Protein AF-A0A925X895-F1 (afdb_monomer_lite)

Sequence (300 aa):
MKKWIFAWLLASLGPVVFAQDEDLQENEGAAVSATKITFLSNRLKLTPDQAKLFWPVYSGLDAEKKGIIKSLNDLRSKVSTKATDEDFKSALKTLGEIRQKNLDVEKNYLNKFLNVITPRQTLLLYKAENDFSVGLLQQYTEKKEANGNDKIMNAKIAYITKELNLSVEQAKQFWIVYDKVDEERKGFRNNLKLLWEKNTSPAASDEDVKVALKEMLNVKQKQVDFEKKQPERFMKVISARQTVRLQNSEIGFQRELLKELRERARQNQEKRQMQNGQRRENTREQIKEKRQDQRQKGKE

pLDDT: mean 79.23, std 18.3, range [29.17, 96.88]

Structure (mmCIF, N/CA/C/O backbone):
data_AF-A0A925X895-F1
#
_entry.id   AF-A0A925X895-F1
#
loop_
_atom_site.group_PDB
_atom_site.id
_atom_site.type_symbol
_atom_site.label_atom_id
_atom_site.label_alt_id
_atom_site.label_comp_id
_atom_si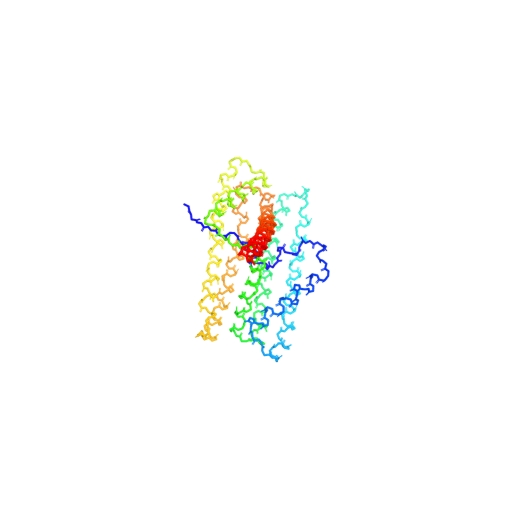te.label_asym_id
_atom_site.label_entity_id
_atom_site.label_seq_id
_atom_site.pdbx_PDB_ins_code
_atom_site.Cartn_x
_atom_site.Cartn_y
_atom_site.Cartn_z
_atom_site.occupancy
_atom_site.B_iso_or_equiv
_atom_site.auth_seq_id
_atom_site.auth_comp_id
_atom_site.auth_asym_id
_atom_site.auth_atom_id
_atom_site.pdbx_PDB_model_num
ATOM 1 N N . MET A 1 1 ? -13.354 -10.530 -22.757 1.00 29.31 1 MET A N 1
ATOM 2 C CA . MET A 1 1 ? -12.312 -10.139 -21.773 1.00 29.31 1 MET A CA 1
ATOM 3 C C . MET A 1 1 ? -12.996 -9.647 -20.496 1.00 29.31 1 MET A C 1
ATOM 5 O O . MET A 1 1 ? -14.081 -9.086 -20.608 1.00 29.31 1 MET A O 1
ATOM 9 N N . LYS A 1 2 ? -12.453 -9.914 -19.296 1.00 29.17 2 LYS A N 1
ATOM 10 C CA . LYS A 1 2 ? -13.103 -9.564 -18.010 1.00 29.17 2 LYS A CA 1
ATOM 11 C C . LYS A 1 2 ? -12.609 -8.207 -17.488 1.00 29.17 2 LYS A C 1
ATOM 13 O O . LYS A 1 2 ? -11.408 -7.971 -17.431 1.00 29.17 2 LYS A O 1
ATOM 18 N N . LYS A 1 3 ? -13.544 -7.332 -17.103 1.00 29.84 3 LYS A N 1
ATOM 19 C CA . LYS A 1 3 ? -13.289 -5.941 -16.688 1.00 29.84 3 LYS A CA 1
ATOM 20 C C . LYS A 1 3 ? -12.787 -5.878 -15.238 1.00 29.84 3 LYS A C 1
ATOM 22 O O . LYS A 1 3 ? -13.452 -6.408 -14.351 1.00 29.84 3 LYS A O 1
ATOM 27 N N . TRP A 1 4 ? -11.662 -5.204 -14.984 1.00 34.78 4 TRP A N 1
ATOM 28 C CA . TRP A 1 4 ? -11.054 -5.104 -13.647 1.00 34.78 4 TRP A CA 1
ATOM 29 C C . TRP A 1 4 ? -10.537 -3.697 -13.314 1.00 34.78 4 TRP A C 1
ATOM 31 O O . TRP A 1 4 ? -10.285 -2.881 -14.192 1.00 34.78 4 TRP A O 1
ATOM 41 N N . ILE A 1 5 ? -10.410 -3.426 -12.012 1.00 35.09 5 ILE A N 1
ATOM 42 C CA . ILE A 1 5 ? -10.109 -2.107 -11.436 1.00 35.09 5 ILE A CA 1
ATOM 43 C C . ILE A 1 5 ? -8.635 -2.042 -11.011 1.00 35.09 5 ILE A C 1
ATOM 45 O O . ILE A 1 5 ? -8.225 -2.796 -10.123 1.00 35.09 5 ILE A O 1
ATOM 49 N N . PHE A 1 6 ? -7.877 -1.098 -11.577 1.00 34.53 6 PHE A N 1
ATOM 50 C CA . PHE A 1 6 ? -6.558 -0.693 -11.080 1.00 34.53 6 PHE A CA 1
ATOM 51 C C . PHE A 1 6 ? -6.709 0.388 -10.003 1.00 34.53 6 PHE A C 1
ATOM 53 O O . PHE A 1 6 ? -7.213 1.470 -10.286 1.00 34.53 6 PHE A O 1
ATOM 60 N N . ALA A 1 7 ? -6.298 0.086 -8.769 1.00 34.28 7 ALA A N 1
ATOM 61 C CA . ALA A 1 7 ? -6.313 1.039 -7.646 1.00 34.28 7 ALA A CA 1
ATOM 62 C C . ALA A 1 7 ? -5.298 0.706 -6.530 1.00 34.28 7 ALA A C 1
ATOM 64 O O . ALA A 1 7 ? -5.361 1.279 -5.449 1.00 34.28 7 ALA A O 1
ATOM 65 N N . TRP A 1 8 ? -4.404 -0.263 -6.751 1.00 39.06 8 TRP A N 1
ATOM 66 C CA . TRP A 1 8 ? -3.416 -0.707 -5.766 1.00 39.06 8 TRP A CA 1
ATOM 67 C C . TRP A 1 8 ? -2.231 -1.339 -6.505 1.00 39.06 8 TRP A C 1
ATOM 69 O O . TRP A 1 8 ? -2.361 -2.416 -7.082 1.00 39.06 8 TRP A O 1
ATOM 79 N N . LEU A 1 9 ? -1.062 -0.712 -6.416 1.00 32.88 9 LEU A N 1
ATOM 80 C CA . LEU A 1 9 ? 0.184 -1.432 -6.113 1.00 32.88 9 LEU A CA 1
ATOM 81 C C . LEU A 1 9 ? 0.679 -1.126 -4.686 1.00 32.88 9 LEU A C 1
ATOM 83 O O . LEU A 1 9 ? 1.832 -1.359 -4.349 1.00 32.88 9 LEU A O 1
ATOM 87 N N . LEU A 1 10 ? -0.203 -0.560 -3.858 1.00 36.09 10 LEU A N 1
ATOM 88 C CA . LEU A 1 10 ? 0.144 0.131 -2.614 1.00 36.09 10 LEU A CA 1
ATOM 89 C C . LEU A 1 10 ? -0.434 -0.547 -1.361 1.00 36.09 10 LEU A C 1
ATOM 91 O O . LEU A 1 10 ? -0.186 -0.090 -0.250 1.00 36.09 10 LEU A O 1
ATOM 95 N N . ALA A 1 11 ? -1.176 -1.651 -1.532 1.00 37.34 11 ALA A N 1
ATOM 96 C CA . ALA A 1 11 ? -1.998 -2.373 -0.462 1.00 37.34 11 ALA A CA 1
ATOM 97 C C . ALA A 1 11 ? -0.780 -2.841 0.483 1.00 37.34 11 ALA A C 1
ATOM 99 O O . ALA A 1 11 ? -0.815 -2.656 1.702 1.00 37.34 11 ALA A O 1
ATOM 100 N N . SER A 1 12 ? 0.327 -3.357 -0.072 1.00 38.97 12 SER A N 1
ATOM 101 C CA . SER A 1 12 ? 1.458 -3.914 0.684 1.00 38.97 12 SER A CA 1
ATOM 102 C C . SER A 1 12 ? 2.387 -2.902 1.373 1.00 38.97 12 SER A C 1
ATOM 104 O O . SER A 1 12 ? 3.295 -3.347 2.073 1.00 38.97 12 SER A O 1
ATOM 106 N N . LEU A 1 13 ? 2.195 -1.581 1.224 1.00 37.44 13 LEU A N 1
ATOM 107 C CA . LEU A 1 13 ? 3.089 -0.549 1.796 1.00 37.44 13 LEU A CA 1
ATOM 108 C C . LEU A 1 13 ? 2.384 0.699 2.374 1.00 37.44 13 LEU A C 1
ATOM 110 O O . LEU A 1 13 ? 3.051 1.549 2.960 1.00 37.44 13 LEU A O 1
ATOM 114 N N . GLY A 1 14 ? 1.060 0.827 2.249 1.00 37.16 14 GLY A N 1
ATOM 115 C CA . GLY A 1 14 ? 0.326 2.013 2.707 1.00 37.16 14 GLY A CA 1
ATOM 116 C C . GLY A 1 14 ? 0.425 3.206 1.734 1.00 37.16 14 GLY A C 1
ATOM 117 O O . GLY A 1 14 ? 0.687 3.012 0.543 1.00 37.16 14 GLY A O 1
ATOM 118 N N . PRO A 1 15 ? 0.182 4.452 2.189 1.00 37.84 15 PRO A N 1
ATOM 119 C CA . PRO A 1 15 ? -0.057 5.614 1.319 1.00 37.84 15 PRO A CA 1
ATOM 120 C C . PRO A 1 15 ? 1.202 6.229 0.655 1.00 37.84 15 PRO A C 1
ATOM 122 O O . PRO A 1 15 ? 1.399 7.443 0.658 1.00 37.84 15 PRO A O 1
ATOM 125 N N . VAL A 1 16 ? 2.021 5.420 -0.029 1.00 38.41 16 VAL A N 1
ATOM 126 C CA . VAL A 1 16 ? 3.209 5.874 -0.799 1.00 38.41 16 VAL A CA 1
ATOM 127 C C . VAL A 1 16 ? 2.836 6.684 -2.067 1.00 38.41 16 VAL A C 1
ATOM 129 O O . VAL A 1 16 ? 3.699 7.232 -2.754 1.00 38.41 16 VAL A O 1
ATOM 132 N N . VAL A 1 17 ? 1.540 6.823 -2.387 1.00 39.59 17 VAL A N 1
ATOM 133 C CA . VAL A 1 17 ? 1.066 7.713 -3.469 1.00 39.59 17 VAL A CA 1
ATOM 134 C C . VAL A 1 17 ? 1.454 9.163 -3.194 1.00 39.59 17 VAL A C 1
ATOM 136 O O . VAL A 1 17 ? 1.928 9.824 -4.114 1.00 39.59 17 VAL A O 1
ATOM 139 N N . PHE A 1 18 ? 1.277 9.615 -1.949 1.00 36.56 18 PHE A N 1
ATOM 140 C CA . PHE A 1 18 ? 1.377 11.021 -1.545 1.00 36.56 18 PHE A CA 1
ATOM 141 C C . PHE A 1 18 ? 2.717 11.380 -0.882 1.00 36.56 18 PHE A C 1
ATOM 143 O O . PHE A 1 18 ? 3.064 12.547 -0.818 1.00 36.56 18 PHE A O 1
ATOM 150 N N . ALA A 1 19 ? 3.513 10.404 -0.435 1.00 42.88 19 ALA A N 1
ATOM 151 C CA . ALA A 1 19 ? 4.786 10.645 0.262 1.00 42.88 19 ALA A CA 1
ATOM 152 C C . ALA A 1 19 ? 5.970 11.038 -0.662 1.00 42.88 19 ALA A C 1
ATOM 154 O O . ALA A 1 19 ? 7.117 10.697 -0.370 1.00 42.88 19 ALA A O 1
ATOM 155 N N . GLN A 1 20 ? 5.685 11.668 -1.808 1.00 33.69 20 GLN A N 1
ATOM 156 C CA . GLN A 1 20 ? 6.662 12.190 -2.773 1.00 33.69 20 GLN A CA 1
ATOM 157 C C . GLN A 1 20 ? 6.051 13.330 -3.614 1.00 33.69 20 GLN A C 1
ATOM 159 O O . GLN A 1 20 ? 5.911 13.196 -4.829 1.00 33.69 20 GLN A O 1
ATOM 164 N N . ASP A 1 21 ? 5.695 14.425 -2.956 1.00 31.48 21 ASP A N 1
ATOM 165 C CA . ASP A 1 21 ? 6.279 15.717 -3.319 1.00 31.48 21 ASP A CA 1
ATOM 166 C C . ASP A 1 21 ? 6.955 16.236 -2.040 1.00 31.48 21 ASP A C 1
ATOM 168 O O . ASP A 1 21 ? 6.423 16.047 -0.943 1.00 31.48 21 ASP A O 1
ATOM 172 N N . GLU A 1 22 ? 8.162 16.790 -2.157 1.00 33.25 22 GLU A N 1
ATOM 173 C CA . GLU A 1 22 ? 8.942 17.286 -1.005 1.00 33.25 22 GLU A CA 1
ATOM 174 C C . GLU A 1 22 ? 8.381 18.633 -0.493 1.00 33.25 22 GLU A C 1
ATOM 176 O O . GLU A 1 22 ? 8.592 19.003 0.658 1.00 33.25 22 GLU A O 1
ATOM 181 N N . ASP A 1 23 ? 7.556 19.281 -1.326 1.00 31.14 23 ASP A N 1
ATOM 182 C CA . ASP A 1 23 ? 6.867 20.556 -1.099 1.00 31.14 23 ASP A CA 1
ATOM 183 C C . ASP A 1 23 ? 5.411 20.419 -0.593 1.00 31.14 23 ASP A C 1
ATOM 185 O O . ASP A 1 23 ? 4.684 21.416 -0.544 1.00 31.14 23 ASP A O 1
ATOM 189 N N . LEU A 1 24 ? 4.945 19.217 -0.207 1.00 34.56 24 LEU A N 1
ATOM 190 C CA . LEU A 1 24 ? 3.666 19.088 0.515 1.00 34.56 24 LEU A CA 1
ATOM 191 C C . LEU A 1 24 ? 3.816 19.737 1.893 1.00 34.56 24 LEU A C 1
ATOM 193 O O . LEU A 1 24 ? 4.350 19.133 2.825 1.00 34.56 24 LEU A O 1
ATOM 197 N N . GLN A 1 25 ? 3.369 20.990 1.985 1.00 37.22 25 GLN A N 1
ATOM 198 C CA . GLN A 1 25 ? 3.630 21.883 3.109 1.00 37.22 25 GLN A CA 1
ATOM 199 C C . GLN A 1 25 ? 3.293 21.234 4.457 1.00 37.22 25 GLN A C 1
ATOM 201 O O . GLN A 1 25 ? 2.333 20.473 4.584 1.00 37.22 25 GLN A O 1
ATOM 206 N N . GLU A 1 26 ? 4.031 21.620 5.500 1.00 36.72 26 GLU A N 1
ATOM 207 C CA . GLU A 1 26 ? 3.839 21.171 6.889 1.00 36.72 26 GLU A CA 1
ATOM 208 C C . GLU A 1 26 ? 2.361 21.229 7.338 1.00 36.72 26 GLU A C 1
ATOM 210 O O . GLU A 1 26 ? 1.857 20.330 8.015 1.00 36.72 26 GLU A O 1
ATOM 215 N N . ASN A 1 27 ? 1.638 22.238 6.844 1.00 35.16 27 ASN A N 1
ATOM 216 C CA . ASN A 1 27 ? 0.209 22.462 7.047 1.00 35.16 27 ASN A CA 1
ATOM 217 C C . ASN A 1 27 ? -0.689 21.377 6.400 1.00 35.16 27 ASN A C 1
ATOM 219 O O . ASN A 1 27 ? -1.650 20.917 7.017 1.00 35.16 27 ASN A O 1
ATOM 223 N N . GLU A 1 28 ? -0.364 20.894 5.194 1.00 39.50 28 GLU A N 1
ATOM 224 C CA . GLU A 1 28 ? -1.079 19.778 4.553 1.00 39.50 28 GLU A CA 1
ATOM 225 C C . GLU A 1 28 ? -0.779 18.443 5.248 1.00 39.50 28 GLU A C 1
ATOM 227 O O . GLU A 1 28 ? -1.690 17.641 5.475 1.00 39.50 28 GLU A O 1
ATOM 232 N N . GLY A 1 29 ? 0.472 18.223 5.669 1.00 50.34 29 GLY A N 1
ATOM 233 C CA . GLY A 1 29 ? 0.849 17.064 6.485 1.00 50.34 29 GLY A CA 1
ATOM 234 C C . GLY A 1 29 ? 0.080 17.008 7.812 1.00 50.34 29 GLY A C 1
ATOM 235 O O . GLY A 1 29 ? -0.417 15.944 8.207 1.00 50.34 29 GLY A O 1
ATOM 236 N N . ALA A 1 30 ? -0.091 18.158 8.470 1.00 53.22 30 ALA A N 1
ATOM 237 C CA . ALA A 1 30 ? -0.919 18.300 9.665 1.00 53.22 30 ALA A CA 1
ATOM 238 C C . ALA A 1 30 ? -2.413 18.058 9.369 1.00 53.22 30 ALA A C 1
ATOM 240 O O . ALA A 1 30 ? -3.056 17.275 10.073 1.00 53.22 30 ALA A O 1
ATOM 241 N N . ALA A 1 31 ? -2.959 18.645 8.298 1.00 55.59 31 ALA A N 1
ATOM 242 C CA . ALA A 1 31 ? -4.361 18.485 7.907 1.00 55.59 31 ALA A CA 1
ATOM 243 C C . ALA A 1 31 ? -4.722 17.029 7.552 1.00 55.59 31 ALA A C 1
ATOM 245 O O . ALA A 1 31 ? -5.759 16.519 7.991 1.00 55.59 31 ALA A O 1
ATOM 246 N N . VAL A 1 32 ? -3.854 16.319 6.821 1.00 58.84 32 VAL A N 1
ATOM 247 C CA . VAL A 1 32 ? -4.011 14.882 6.533 1.00 58.84 32 VAL A CA 1
ATOM 248 C C . VAL A 1 32 ? -3.964 14.063 7.824 1.00 58.84 32 VAL A C 1
ATOM 250 O O . VAL A 1 32 ? -4.790 13.167 8.004 1.00 58.84 32 VAL A O 1
ATOM 253 N N . SER A 1 33 ? -3.063 14.397 8.753 1.00 67.12 33 SER A N 1
ATOM 254 C CA . SER A 1 33 ? -2.947 13.712 10.048 1.00 67.12 33 SER A CA 1
ATOM 255 C C . SER A 1 33 ? -4.200 13.901 10.914 1.00 67.12 33 SER A C 1
ATOM 257 O O . SER A 1 33 ? -4.767 12.919 11.393 1.00 67.12 33 SER A O 1
ATOM 259 N N . ALA A 1 34 ? -4.705 15.132 11.048 1.00 72.50 34 ALA A N 1
ATOM 260 C CA . ALA A 1 34 ? -5.941 15.432 11.777 1.00 72.50 34 ALA A CA 1
ATOM 261 C C . ALA A 1 34 ? -7.176 14.758 11.143 1.00 72.50 34 ALA A C 1
ATOM 263 O O . ALA A 1 34 ? -8.020 14.187 11.844 1.00 72.50 34 ALA A O 1
ATOM 264 N N . THR A 1 35 ? -7.249 14.749 9.807 1.00 76.69 35 THR A N 1
ATOM 265 C CA . THR A 1 35 ? -8.302 14.048 9.055 1.00 76.69 35 THR A CA 1
ATOM 266 C C . THR A 1 35 ? -8.245 12.541 9.307 1.00 76.69 35 THR A C 1
ATOM 268 O O . THR A 1 35 ? -9.283 11.923 9.553 1.00 76.69 35 THR A O 1
ATOM 271 N N . LYS A 1 36 ? -7.045 11.943 9.319 1.00 79.19 36 LYS A N 1
ATOM 272 C CA . LYS A 1 36 ? -6.845 10.516 9.613 1.00 79.19 36 LYS A CA 1
ATOM 273 C C . LYS A 1 36 ? -7.244 10.173 11.051 1.00 79.19 36 LYS A C 1
ATOM 275 O O . LYS A 1 36 ? -7.995 9.222 11.251 1.00 79.19 36 LYS A O 1
ATOM 280 N N . ILE A 1 37 ? -6.831 10.978 12.034 1.00 81.81 37 ILE A N 1
ATOM 281 C CA . ILE A 1 37 ? -7.211 10.821 13.449 1.00 81.81 37 ILE A CA 1
ATOM 282 C C . ILE A 1 37 ? -8.738 10.838 13.607 1.00 81.81 37 ILE A C 1
ATOM 284 O O . ILE A 1 37 ? -9.309 9.935 14.222 1.00 81.81 37 ILE A O 1
ATOM 288 N N . THR A 1 38 ? -9.416 11.811 12.992 1.00 81.56 38 THR A N 1
ATOM 289 C CA . THR A 1 38 ? -10.885 11.931 13.028 1.00 81.56 38 THR A CA 1
ATOM 290 C C . THR A 1 38 ? -11.569 10.738 12.350 1.00 81.56 38 THR A C 1
ATOM 292 O O . THR A 1 38 ? -12.491 10.141 12.908 1.00 81.56 38 THR A O 1
ATOM 295 N N . PHE A 1 39 ? -11.091 10.342 11.166 1.00 86.12 39 PHE A N 1
ATOM 296 C CA . PHE A 1 39 ? -11.617 9.207 10.405 1.00 86.12 39 PHE A CA 1
ATOM 297 C C . PHE A 1 39 ? -11.503 7.889 11.183 1.00 86.12 39 PHE A C 1
ATOM 299 O O . PHE A 1 39 ? -12.489 7.159 11.306 1.00 86.12 39 PHE A O 1
ATOM 306 N N . LEU A 1 40 ? -10.328 7.603 11.753 1.00 87.44 40 LEU A N 1
ATOM 307 C CA . LEU A 1 40 ? -10.093 6.412 12.566 1.00 87.44 40 LEU A CA 1
ATOM 308 C C . LEU A 1 40 ? -10.933 6.433 13.850 1.00 87.44 40 LEU A C 1
ATOM 310 O O . LEU A 1 40 ? -11.597 5.440 14.141 1.00 87.44 40 LEU A O 1
ATOM 314 N N . SER A 1 41 ? -10.994 7.561 14.568 1.00 85.94 41 SER A N 1
ATOM 315 C CA . SER A 1 41 ? -11.817 7.711 15.784 1.00 85.94 41 SER A CA 1
ATOM 316 C C . SER A 1 41 ? -13.277 7.329 15.528 1.00 85.94 41 SER A C 1
ATOM 318 O O . SER A 1 41 ? -13.836 6.467 16.211 1.00 85.94 41 SER A O 1
ATOM 320 N N . ASN A 1 42 ? -13.866 7.898 14.471 1.00 86.25 42 ASN A N 1
ATOM 321 C CA . ASN A 1 42 ? -15.248 7.637 14.067 1.00 86.25 42 ASN A CA 1
ATOM 322 C C . ASN A 1 42 ? -15.472 6.185 13.606 1.00 86.25 42 ASN A C 1
ATOM 324 O O . ASN A 1 42 ? -16.565 5.639 13.770 1.00 86.25 42 ASN A O 1
ATOM 328 N N . ARG A 1 43 ? -14.448 5.545 13.024 1.00 89.00 43 ARG A N 1
ATOM 329 C CA . ARG A 1 43 ? -14.531 4.188 12.466 1.00 89.00 43 ARG A CA 1
ATOM 330 C C . ARG A 1 43 ? -14.322 3.084 13.505 1.00 89.00 43 ARG A C 1
ATOM 332 O O . ARG A 1 43 ? -14.961 2.040 13.388 1.00 89.00 43 ARG A O 1
ATOM 339 N N . LEU A 1 44 ? -13.466 3.314 14.501 1.00 91.44 44 LEU A N 1
ATOM 340 C CA . LEU A 1 44 ? -13.174 2.383 15.601 1.00 91.44 44 LEU A CA 1
ATOM 341 C C . LEU A 1 44 ? -14.107 2.574 16.810 1.00 91.44 44 LEU A C 1
ATOM 343 O O . LEU A 1 44 ? -14.208 1.662 17.630 1.00 91.44 44 LEU A O 1
ATOM 347 N N . LYS A 1 45 ? -14.774 3.734 16.931 1.00 91.38 45 LYS A N 1
ATOM 348 C CA . LYS A 1 45 ? -15.620 4.107 18.082 1.00 91.38 45 LYS A CA 1
ATOM 349 C C . LYS A 1 45 ? -14.896 3.915 19.424 1.00 91.38 45 LYS A C 1
ATOM 351 O O . LYS A 1 45 ? -15.401 3.246 20.322 1.00 91.38 45 LYS A O 1
ATOM 356 N N . LEU A 1 46 ? -13.680 4.452 19.523 1.00 88.75 46 LEU A N 1
ATOM 357 C CA . LEU A 1 46 ? -12.858 4.360 20.732 1.00 88.75 46 LEU A CA 1
ATOM 358 C C . LEU A 1 46 ? -13.541 5.071 21.909 1.00 88.75 46 LEU A C 1
ATOM 360 O O . LEU A 1 46 ? -14.032 6.190 21.754 1.00 88.75 46 LEU A O 1
ATOM 364 N N . THR A 1 47 ? -13.525 4.457 23.093 1.00 91.31 47 THR A N 1
ATOM 365 C CA . THR A 1 47 ? -13.845 5.177 24.338 1.00 91.31 47 THR A CA 1
ATOM 366 C C . THR A 1 47 ? -12.718 6.164 24.685 1.00 91.31 47 THR A C 1
ATOM 368 O O . THR A 1 47 ? -11.598 6.000 24.189 1.00 91.31 47 THR A O 1
ATOM 371 N N . PRO A 1 48 ? -12.946 7.170 25.554 1.00 91.44 48 PRO A N 1
ATOM 372 C CA . PRO A 1 48 ? -11.888 8.091 25.977 1.00 91.44 48 PRO A CA 1
ATOM 373 C C . PRO A 1 48 ? -10.656 7.381 26.556 1.00 91.44 48 PRO A C 1
ATOM 375 O O . PRO A 1 48 ? -9.530 7.789 26.283 1.00 91.44 48 PRO A O 1
ATOM 378 N N . ASP A 1 49 ? -10.847 6.293 27.305 1.00 92.50 49 ASP A N 1
ATOM 379 C CA . ASP A 1 49 ? -9.746 5.543 27.919 1.00 92.50 49 ASP A CA 1
ATOM 380 C C . ASP A 1 49 ? -9.045 4.602 26.935 1.00 92.50 49 ASP A C 1
ATOM 382 O O . ASP A 1 49 ? -7.816 4.526 26.936 1.00 92.50 49 ASP A O 1
ATOM 386 N N . GLN A 1 50 ? -9.787 3.986 26.004 1.00 91.94 50 GLN A N 1
ATOM 387 C CA . GLN A 1 50 ? -9.173 3.301 24.863 1.00 91.94 50 GLN A CA 1
ATOM 388 C C . GLN A 1 50 ? -8.333 4.271 24.027 1.00 91.94 50 GLN A C 1
ATOM 390 O O . GLN A 1 50 ? -7.219 3.932 23.646 1.00 91.94 50 GLN A O 1
ATOM 395 N N . ALA A 1 51 ? -8.820 5.488 23.765 1.00 90.81 51 ALA A N 1
ATOM 396 C CA . ALA A 1 51 ? -8.103 6.486 22.975 1.00 90.81 51 ALA A CA 1
ATOM 397 C C . ALA A 1 51 ? -6.765 6.897 23.620 1.00 90.81 51 ALA A C 1
ATOM 399 O O . ALA A 1 51 ? -5.754 6.958 22.918 1.00 90.81 51 ALA A O 1
ATOM 400 N N . LYS A 1 52 ? -6.730 7.107 24.948 1.00 92.00 52 LYS A N 1
ATOM 401 C CA . LYS A 1 52 ? -5.494 7.409 25.705 1.00 92.00 52 LYS A CA 1
ATOM 402 C C . LYS A 1 52 ? -4.409 6.342 25.507 1.00 92.00 52 LYS A C 1
ATOM 404 O O . LYS A 1 52 ? -3.240 6.688 25.373 1.00 92.00 52 LYS A O 1
ATOM 409 N N . LEU A 1 53 ? -4.793 5.063 25.472 1.00 93.75 53 LEU A N 1
ATOM 410 C CA . LEU A 1 53 ? -3.873 3.931 25.295 1.00 93.75 53 LEU A CA 1
ATOM 411 C C . LEU A 1 53 ? -3.561 3.637 23.816 1.00 93.75 53 LEU A C 1
ATOM 413 O O . LEU A 1 53 ? -2.456 3.216 23.476 1.00 93.75 53 LEU A O 1
ATOM 417 N N . PHE A 1 54 ? -4.522 3.882 22.926 1.00 94.69 54 PHE A N 1
ATOM 418 C CA . PHE A 1 54 ? -4.430 3.607 21.496 1.00 94.69 54 PHE A CA 1
ATOM 419 C C . PHE A 1 54 ? -3.477 4.554 20.763 1.00 94.69 54 PHE A C 1
ATOM 421 O O . PHE A 1 54 ? -2.629 4.092 19.998 1.00 94.69 54 PHE A O 1
ATOM 428 N N . TRP A 1 55 ? -3.590 5.870 20.978 1.00 91.88 55 TRP A N 1
ATOM 429 C CA . TRP A 1 55 ? -2.833 6.849 20.189 1.00 91.88 55 TRP A CA 1
ATOM 430 C C . TRP A 1 55 ? -1.305 6.749 20.337 1.00 91.88 55 TRP A C 1
ATOM 432 O O . TRP A 1 55 ? -0.632 6.849 19.307 1.00 91.88 55 TRP A O 1
ATOM 442 N N . PRO A 1 56 ? -0.722 6.474 21.523 1.00 93.31 56 PRO A N 1
ATOM 443 C CA . PRO A 1 56 ? 0.711 6.198 21.656 1.00 93.31 56 PRO A CA 1
ATOM 444 C C . PRO A 1 56 ? 1.169 4.977 20.842 1.00 93.31 56 PRO A C 1
ATOM 446 O O . PRO A 1 56 ? 2.175 5.046 20.135 1.00 93.31 56 PRO A O 1
ATOM 449 N N . VAL A 1 57 ? 0.401 3.878 20.869 1.00 94.12 57 VAL A N 1
ATOM 450 C CA . VAL A 1 57 ? 0.690 2.674 20.069 1.00 94.12 57 VAL A CA 1
ATOM 451 C C . VAL A 1 57 ? 0.598 2.993 18.576 1.00 94.12 57 VAL A C 1
ATOM 453 O O . VAL A 1 57 ? 1.517 2.694 17.815 1.00 94.12 57 VAL A O 1
ATOM 456 N N . TYR A 1 58 ? -0.481 3.648 18.156 1.00 91.19 58 TYR A N 1
ATOM 457 C CA . TYR A 1 58 ? -0.710 4.017 16.764 1.00 91.19 58 TYR A CA 1
ATOM 458 C C . TYR A 1 58 ? 0.376 4.976 16.223 1.00 91.19 58 TYR A C 1
ATOM 460 O O . TYR A 1 58 ? 0.888 4.779 15.123 1.00 91.19 58 TYR A O 1
ATOM 468 N N . SER A 1 59 ? 0.812 5.957 17.019 1.00 89.00 59 SER A N 1
ATOM 469 C CA . SER A 1 59 ? 1.880 6.899 16.638 1.00 89.00 59 SER A CA 1
ATOM 470 C C . SER A 1 59 ? 3.229 6.198 16.444 1.00 89.00 59 SER A C 1
ATOM 472 O O . SER A 1 59 ? 3.986 6.548 15.539 1.00 89.00 59 SER A O 1
ATOM 474 N N . GLY A 1 60 ? 3.511 5.163 17.245 1.00 90.00 60 GLY A N 1
ATOM 475 C CA . GLY A 1 60 ? 4.680 4.303 17.051 1.00 90.00 60 GLY A CA 1
ATOM 476 C C . GLY A 1 60 ? 4.637 3.527 15.729 1.00 90.00 60 GLY A C 1
ATOM 477 O O . GLY A 1 60 ? 5.651 3.447 15.038 1.00 90.00 60 GLY A O 1
ATOM 478 N N . LEU A 1 61 ? 3.462 3.017 15.332 1.00 89.12 61 LEU A N 1
ATOM 479 C CA . LEU A 1 61 ? 3.286 2.371 14.027 1.00 89.12 61 LEU A CA 1
ATOM 480 C C . LEU A 1 61 ? 3.582 3.349 12.884 1.00 89.12 61 LEU A C 1
ATOM 482 O O . LEU A 1 61 ? 4.372 3.021 12.001 1.00 89.12 61 LEU A O 1
ATOM 486 N N . ASP A 1 62 ? 2.994 4.549 12.906 1.00 85.19 62 ASP A N 1
ATOM 487 C CA . ASP A 1 62 ? 3.222 5.554 11.858 1.00 85.19 62 ASP A CA 1
ATOM 488 C C . ASP A 1 62 ? 4.698 6.007 11.802 1.00 85.19 62 ASP A C 1
ATOM 490 O O . ASP A 1 62 ? 5.216 6.265 10.714 1.00 85.19 62 ASP A O 1
ATOM 494 N N . ALA A 1 63 ? 5.421 6.030 12.929 1.00 87.81 63 ALA A N 1
ATOM 495 C CA . ALA A 1 63 ? 6.865 6.279 12.952 1.00 87.81 63 ALA A CA 1
ATOM 496 C C . ALA A 1 63 ? 7.676 5.150 12.278 1.00 87.81 63 ALA A C 1
ATOM 498 O O . ALA A 1 63 ? 8.517 5.422 11.415 1.00 87.81 63 ALA A O 1
ATOM 499 N N . GLU A 1 64 ? 7.398 3.879 12.594 1.00 89.94 64 GLU A N 1
ATOM 500 C CA . GLU A 1 64 ? 8.061 2.739 11.940 1.00 89.94 64 GLU A CA 1
ATOM 501 C C . GLU A 1 64 ? 7.713 2.660 10.436 1.00 89.94 64 GLU A C 1
ATOM 503 O O . GLU A 1 64 ? 8.597 2.423 9.604 1.00 89.94 64 GLU A O 1
ATOM 508 N N . LYS A 1 65 ? 6.462 2.966 10.052 1.00 85.94 65 LYS A N 1
ATOM 509 C CA . LYS A 1 65 ? 6.036 3.094 8.644 1.00 85.94 65 LYS A CA 1
ATOM 510 C C . LYS A 1 65 ? 6.753 4.239 7.917 1.00 85.94 65 LYS A C 1
ATOM 512 O O . LYS A 1 65 ? 7.193 4.035 6.786 1.00 85.94 65 LYS A O 1
ATOM 517 N N . LYS A 1 66 ? 6.962 5.405 8.544 1.00 85.00 66 LYS A N 1
ATOM 518 C CA . LYS A 1 66 ? 7.786 6.495 7.974 1.00 85.00 66 LYS A CA 1
ATOM 519 C C . LYS A 1 66 ? 9.229 6.040 7.711 1.00 85.00 66 LYS A C 1
ATOM 521 O O . LYS A 1 66 ? 9.770 6.330 6.645 1.00 85.00 66 LYS A O 1
ATOM 526 N N . GLY A 1 67 ? 9.826 5.255 8.612 1.00 86.94 67 GLY A N 1
ATOM 527 C CA . GLY A 1 67 ? 11.151 4.651 8.403 1.00 86.94 67 GLY A CA 1
ATOM 528 C C . GLY A 1 67 ? 11.213 3.677 7.214 1.00 86.94 67 GLY A C 1
ATOM 529 O O . GLY A 1 67 ? 12.204 3.640 6.480 1.00 86.94 67 GLY A O 1
ATOM 530 N N . ILE A 1 68 ? 10.137 2.922 6.975 1.00 87.12 68 ILE A N 1
ATOM 531 C CA . ILE A 1 68 ? 9.979 2.057 5.793 1.00 87.12 68 ILE A CA 1
ATOM 532 C C . ILE A 1 68 ? 9.846 2.890 4.509 1.00 87.12 68 ILE A C 1
ATOM 534 O O . ILE A 1 68 ? 10.534 2.600 3.532 1.00 87.12 68 ILE A O 1
ATOM 538 N N . ILE A 1 69 ? 9.038 3.956 4.516 1.00 83.44 69 ILE A N 1
ATOM 539 C CA . ILE A 1 69 ? 8.895 4.878 3.374 1.00 83.44 69 ILE A CA 1
ATOM 540 C C . ILE A 1 69 ? 10.240 5.530 3.030 1.00 83.44 69 ILE A C 1
ATOM 542 O O . ILE A 1 69 ? 10.631 5.532 1.862 1.00 83.44 69 ILE A O 1
ATOM 546 N N . LYS A 1 70 ? 11.003 5.990 4.033 1.00 86.94 70 LYS A N 1
ATOM 547 C CA . LYS A 1 70 ? 12.369 6.484 3.814 1.00 86.94 70 LYS A CA 1
ATOM 548 C C . LYS A 1 70 ? 13.261 5.416 3.173 1.00 86.94 70 LYS A C 1
ATOM 550 O O . LYS A 1 70 ? 13.906 5.700 2.174 1.00 86.94 70 LYS A O 1
ATOM 555 N N . SER A 1 71 ? 13.223 4.175 3.666 1.00 86.75 71 SER A N 1
ATOM 556 C CA . SER A 1 71 ? 14.011 3.067 3.096 1.00 86.75 71 SER A CA 1
ATOM 557 C C . SER A 1 71 ? 13.685 2.795 1.615 1.00 86.75 71 SER A C 1
ATOM 559 O O . SER A 1 71 ? 14.573 2.425 0.851 1.00 86.75 71 SER A O 1
ATOM 561 N N . LEU A 1 72 ? 12.432 3.002 1.186 1.00 84.50 72 LEU A N 1
ATOM 562 C CA . LEU A 1 72 ? 12.019 2.895 -0.222 1.00 84.50 72 LEU A CA 1
ATOM 563 C C . LEU A 1 72 ? 12.516 4.075 -1.071 1.00 84.50 72 LEU A C 1
ATOM 565 O O . LEU A 1 72 ? 12.946 3.869 -2.207 1.00 84.50 72 LEU A O 1
ATOM 569 N N . ASN A 1 73 ? 12.479 5.295 -0.529 1.00 80.94 73 ASN A N 1
ATOM 570 C CA . ASN A 1 73 ? 13.018 6.486 -1.189 1.00 80.94 73 ASN A CA 1
ATOM 571 C C . ASN A 1 73 ? 14.546 6.382 -1.350 1.00 80.94 73 ASN A C 1
ATOM 573 O O . ASN A 1 73 ? 15.050 6.564 -2.457 1.00 80.94 73 ASN A O 1
ATOM 577 N N . ASP A 1 74 ? 15.257 5.985 -0.290 1.00 85.75 74 ASP A N 1
ATOM 578 C CA . ASP A 1 74 ? 16.706 5.742 -0.280 1.00 85.75 74 ASP A CA 1
ATOM 579 C C . ASP A 1 74 ? 17.110 4.616 -1.249 1.00 85.75 74 ASP A C 1
ATOM 581 O O . ASP A 1 74 ? 18.179 4.665 -1.856 1.00 85.75 74 ASP A O 1
ATOM 585 N N . LEU A 1 75 ? 16.272 3.586 -1.410 1.00 84.75 75 LEU A N 1
ATOM 586 C CA . LEU A 1 75 ? 16.483 2.535 -2.407 1.00 84.75 75 LEU A CA 1
ATOM 587 C C . LEU A 1 75 ? 16.296 3.075 -3.833 1.00 84.75 75 LEU A C 1
ATOM 589 O O . LEU A 1 75 ? 17.101 2.783 -4.714 1.00 84.75 75 LEU A O 1
ATOM 593 N N . ARG A 1 76 ? 15.255 3.883 -4.066 1.00 79.25 76 ARG A N 1
ATOM 594 C CA . ARG A 1 76 ? 14.948 4.446 -5.388 1.00 79.25 76 ARG A CA 1
ATOM 595 C C . ARG A 1 76 ? 15.978 5.483 -5.848 1.00 79.25 76 ARG A C 1
ATOM 597 O O . ARG A 1 76 ? 16.257 5.527 -7.042 1.00 79.25 76 ARG A O 1
ATOM 604 N N . SER A 1 77 ? 16.553 6.277 -4.944 1.00 78.69 77 SER A N 1
ATOM 605 C CA . SER A 1 77 ? 17.592 7.266 -5.279 1.00 78.69 77 SER A CA 1
ATOM 606 C C . SER A 1 77 ? 18.952 6.630 -5.594 1.00 78.69 77 SER A C 1
ATOM 608 O O . SER A 1 77 ? 19.679 7.134 -6.449 1.00 78.69 77 SER A O 1
ATOM 610 N N . LYS A 1 78 ? 19.281 5.487 -4.975 1.00 73.62 78 LYS A N 1
ATOM 611 C CA . LYS A 1 78 ? 20.527 4.737 -5.237 1.00 73.62 78 LYS A CA 1
ATOM 612 C C . LYS A 1 78 ? 20.583 4.084 -6.621 1.00 73.62 78 LYS A C 1
ATOM 614 O O . LYS A 1 78 ? 21.676 3.833 -7.125 1.00 73.62 78 LYS A O 1
ATOM 619 N N . VAL A 1 79 ? 19.439 3.830 -7.263 1.00 69.69 79 VAL A N 1
ATOM 620 C CA . VAL A 1 79 ? 19.374 3.230 -8.608 1.00 69.69 79 VAL A CA 1
ATOM 621 C C . VAL A 1 79 ? 19.686 4.285 -9.682 1.00 69.69 79 VAL A C 1
ATOM 623 O O . VAL A 1 79 ? 18.813 4.818 -10.365 1.00 69.69 79 VAL A O 1
ATOM 626 N N . SER A 1 80 ? 20.975 4.599 -9.806 1.00 66.56 80 SER A N 1
ATOM 627 C CA . SER A 1 80 ? 21.523 5.570 -10.759 1.00 66.56 80 SER A CA 1
ATOM 628 C C . SER A 1 80 ? 21.515 5.060 -12.209 1.00 66.56 80 SER A C 1
ATOM 630 O O . SER A 1 80 ? 21.488 3.858 -12.477 1.00 66.56 80 SER A O 1
ATOM 632 N N . THR A 1 81 ? 21.629 5.971 -13.180 1.00 59.09 81 THR A N 1
ATOM 633 C CA . THR A 1 81 ? 21.785 5.638 -14.611 1.00 59.09 81 THR A CA 1
ATOM 634 C C . THR A 1 81 ? 23.007 4.751 -14.888 1.00 59.09 81 THR A C 1
ATOM 636 O O . THR A 1 81 ? 22.965 3.917 -15.802 1.00 59.09 81 THR A O 1
ATOM 639 N N . LYS A 1 82 ? 24.055 4.893 -14.061 1.00 66.94 82 LYS A N 1
ATOM 640 C CA . LYS A 1 82 ? 25.316 4.130 -14.094 1.00 66.94 82 LYS A CA 1
ATOM 641 C C . LYS A 1 82 ? 25.248 2.733 -13.445 1.00 66.94 82 LYS A C 1
ATOM 643 O O . LYS A 1 82 ? 26.250 2.030 -13.480 1.00 66.94 82 LYS A O 1
ATOM 648 N N . ALA A 1 83 ? 24.117 2.328 -12.859 1.00 80.81 83 ALA A N 1
ATOM 649 C CA . ALA A 1 83 ? 23.987 1.048 -12.153 1.00 80.81 83 ALA A CA 1
ATOM 650 C C . ALA A 1 83 ? 24.190 -0.178 -13.070 1.00 80.81 83 ALA A C 1
ATOM 652 O O . ALA A 1 83 ? 23.731 -0.196 -14.219 1.00 80.81 83 ALA A O 1
ATOM 653 N N . THR A 1 84 ? 24.845 -1.214 -12.552 1.00 85.81 84 THR A N 1
ATOM 654 C CA . THR A 1 84 ? 25.051 -2.511 -13.214 1.00 85.81 84 THR A CA 1
ATOM 655 C C . THR A 1 84 ? 23.828 -3.421 -13.067 1.00 85.81 84 THR A C 1
ATOM 657 O O . THR A 1 84 ? 22.971 -3.203 -12.212 1.00 85.81 84 THR A O 1
ATOM 660 N N . ASP A 1 85 ? 23.748 -4.490 -13.865 1.00 85.75 85 ASP A N 1
ATOM 661 C CA . ASP A 1 85 ? 22.671 -5.485 -13.735 1.00 85.75 85 ASP A CA 1
ATOM 662 C C . ASP A 1 85 ? 22.676 -6.230 -12.388 1.00 85.75 85 ASP A C 1
ATOM 664 O O . ASP A 1 85 ? 21.620 -6.698 -11.961 1.00 85.75 85 ASP A O 1
ATOM 668 N N . GLU A 1 86 ? 23.804 -6.276 -11.671 1.00 89.00 86 GLU A N 1
ATOM 669 C CA . GLU A 1 86 ? 23.848 -6.815 -10.306 1.00 89.00 86 GLU A CA 1
ATOM 670 C C . GLU A 1 86 ? 23.305 -5.814 -9.274 1.00 89.00 86 GLU A C 1
ATOM 672 O O . GLU A 1 86 ? 22.563 -6.209 -8.375 1.00 89.00 86 GLU A O 1
ATOM 677 N N . ASP A 1 87 ? 23.544 -4.509 -9.454 1.00 89.19 87 ASP A N 1
ATOM 678 C CA . ASP A 1 87 ? 22.921 -3.465 -8.624 1.00 89.19 87 ASP A CA 1
ATOM 679 C C . ASP A 1 87 ? 21.388 -3.501 -8.741 1.00 89.19 87 ASP A C 1
ATOM 681 O O . ASP A 1 87 ? 20.682 -3.370 -7.739 1.00 89.19 87 ASP A O 1
ATOM 685 N N . PHE A 1 88 ? 20.846 -3.740 -9.944 1.00 89.25 88 PHE A N 1
ATOM 686 C CA . PHE A 1 88 ? 19.399 -3.897 -10.133 1.00 89.25 88 PHE A CA 1
ATOM 687 C C . PHE A 1 88 ? 18.851 -5.164 -9.451 1.00 89.25 88 PHE A C 1
ATOM 689 O O . PHE A 1 88 ? 17.783 -5.096 -8.838 1.00 89.25 88 PHE A O 1
ATOM 696 N N . LYS A 1 89 ? 19.560 -6.305 -9.492 1.00 90.69 89 LYS A N 1
ATOM 697 C CA . LYS A 1 89 ? 19.168 -7.520 -8.742 1.00 90.69 89 LYS A CA 1
ATOM 698 C C . LYS A 1 89 ? 19.213 -7.291 -7.231 1.00 90.69 89 LYS A C 1
ATOM 700 O O . LYS A 1 89 ? 18.254 -7.623 -6.533 1.00 90.69 89 LYS A O 1
ATOM 705 N N . SER A 1 90 ? 20.287 -6.675 -6.740 1.00 91.62 90 SER A N 1
ATOM 706 C CA . SER A 1 90 ? 20.458 -6.291 -5.337 1.00 91.62 90 SER A CA 1
ATOM 707 C C . SER A 1 90 ? 19.315 -5.380 -4.874 1.00 91.62 90 SER A C 1
ATOM 709 O O . SER A 1 90 ? 18.652 -5.664 -3.876 1.00 91.62 90 SER A O 1
ATOM 711 N N . ALA A 1 91 ? 18.958 -4.368 -5.673 1.00 90.62 91 ALA A N 1
ATOM 712 C CA . ALA A 1 91 ? 17.831 -3.487 -5.385 1.00 90.62 91 ALA A CA 1
ATOM 713 C C . ALA A 1 91 ? 16.476 -4.224 -5.335 1.00 90.62 91 ALA A C 1
ATOM 715 O O . ALA A 1 91 ? 15.646 -3.925 -4.474 1.00 90.62 91 ALA A O 1
ATOM 716 N N . LEU A 1 92 ? 16.246 -5.215 -6.207 1.00 89.38 92 LEU A N 1
ATOM 717 C CA . LEU A 1 92 ? 15.042 -6.060 -6.168 1.00 89.38 92 LEU A CA 1
ATOM 718 C C . LEU A 1 92 ? 14.994 -6.943 -4.910 1.00 89.38 92 LEU A C 1
ATOM 720 O O . LEU A 1 92 ? 13.922 -7.094 -4.316 1.00 89.38 92 LEU A O 1
ATOM 724 N N . LYS A 1 93 ? 16.142 -7.470 -4.463 1.00 92.94 93 LYS A N 1
ATOM 725 C CA . LYS A 1 93 ? 16.265 -8.213 -3.199 1.00 92.94 93 LYS A CA 1
ATOM 726 C C . LYS A 1 93 ? 15.941 -7.315 -2.002 1.00 92.94 93 LYS A C 1
ATOM 728 O O . LYS A 1 93 ? 15.056 -7.652 -1.216 1.00 92.94 93 LYS A O 1
ATOM 733 N N . THR A 1 94 ? 16.564 -6.139 -1.913 1.00 92.25 94 THR A N 1
ATOM 734 C CA . THR A 1 94 ? 16.315 -5.169 -0.834 1.00 92.25 94 THR A CA 1
ATOM 735 C C . THR A 1 94 ? 14.875 -4.653 -0.828 1.00 92.25 94 THR A C 1
ATOM 737 O O . THR A 1 94 ? 14.293 -4.485 0.241 1.00 92.25 94 THR A O 1
ATOM 740 N N . LEU A 1 95 ? 14.226 -4.499 -1.987 1.00 89.06 95 LEU A N 1
ATOM 741 C CA . LEU A 1 95 ? 12.789 -4.211 -2.047 1.00 89.06 95 LEU A CA 1
ATOM 742 C C . LEU A 1 95 ? 11.948 -5.333 -1.403 1.00 89.06 95 LEU A C 1
ATOM 744 O O . LEU A 1 95 ? 10.982 -5.052 -0.692 1.00 89.06 95 LEU A O 1
ATOM 748 N N . GLY A 1 96 ? 12.321 -6.599 -1.611 1.00 90.88 96 GLY A N 1
ATOM 749 C CA . GLY A 1 96 ? 11.710 -7.761 -0.953 1.00 90.88 96 GLY A CA 1
ATOM 750 C C . GLY A 1 96 ? 11.951 -7.818 0.563 1.00 90.88 96 GLY A C 1
ATOM 751 O O . GLY A 1 96 ? 11.053 -8.199 1.317 1.00 90.88 96 GLY A O 1
ATOM 752 N N . GLU A 1 97 ? 13.129 -7.392 1.020 1.00 95.12 97 GLU A N 1
ATOM 753 C CA . GLU A 1 97 ? 13.491 -7.275 2.441 1.00 95.12 97 GLU A CA 1
ATOM 754 C C . GLU A 1 97 ? 12.703 -6.143 3.130 1.00 95.12 97 GLU A C 1
ATOM 756 O O . GLU A 1 97 ? 12.142 -6.348 4.208 1.00 95.12 97 GLU A O 1
ATOM 761 N N . ILE A 1 98 ? 12.553 -4.980 2.482 1.00 91.44 98 ILE A N 1
ATOM 762 C CA . ILE A 1 98 ? 11.727 -3.866 2.982 1.00 91.44 98 ILE A CA 1
ATOM 763 C C . ILE A 1 98 ? 10.244 -4.271 3.060 1.00 91.44 98 ILE A C 1
ATOM 765 O O . ILE A 1 98 ? 9.580 -3.978 4.057 1.00 91.44 98 ILE A O 1
ATOM 769 N N . ARG A 1 99 ? 9.726 -4.993 2.054 1.00 90.12 99 ARG A N 1
ATOM 770 C CA . ARG A 1 99 ? 8.364 -5.565 2.064 1.00 90.12 99 ARG A CA 1
ATOM 771 C C . ARG A 1 99 ? 8.150 -6.529 3.238 1.00 90.12 99 ARG A C 1
ATOM 773 O O . ARG A 1 99 ? 7.112 -6.461 3.893 1.00 90.12 99 ARG A O 1
ATOM 780 N N . GLN A 1 100 ? 9.134 -7.380 3.539 1.00 95.56 100 GLN A N 1
ATOM 781 C CA . GLN A 1 100 ? 9.092 -8.277 4.699 1.00 95.56 100 GLN A CA 1
ATOM 782 C C . GLN A 1 100 ? 9.094 -7.491 6.017 1.00 95.56 100 GLN A C 1
ATOM 784 O O . GLN A 1 100 ? 8.177 -7.660 6.819 1.00 95.56 100 GLN A O 1
ATOM 789 N N . LYS A 1 101 ? 10.028 -6.543 6.190 1.00 95.88 101 LYS A N 1
ATOM 790 C CA . LYS A 1 101 ? 10.077 -5.645 7.356 1.00 95.88 101 LYS A CA 1
ATOM 791 C C . LYS A 1 101 ? 8.737 -4.937 7.582 1.00 95.88 101 LYS A C 1
ATOM 793 O O . LYS A 1 101 ? 8.255 -4.887 8.708 1.00 95.88 101 LYS A O 1
ATOM 798 N N . ASN A 1 102 ? 8.096 -4.443 6.521 1.00 91.75 102 ASN A N 1
ATOM 799 C CA . ASN A 1 102 ? 6.797 -3.773 6.603 1.00 91.75 102 ASN A CA 1
ATOM 800 C C . ASN A 1 102 ? 5.670 -4.661 7.164 1.00 91.75 102 ASN A C 1
ATOM 802 O O . ASN A 1 102 ? 4.813 -4.162 7.900 1.00 91.75 102 ASN A O 1
ATOM 806 N N . LEU A 1 103 ? 5.690 -5.956 6.842 1.00 93.56 103 LEU A N 1
ATOM 807 C CA . LEU A 1 103 ? 4.766 -6.952 7.381 1.00 93.56 103 LEU A CA 1
ATOM 808 C C . LEU A 1 103 ? 5.127 -7.362 8.817 1.00 93.56 103 LEU A C 1
ATOM 810 O O . LEU A 1 103 ? 4.233 -7.554 9.636 1.00 93.56 103 LEU A O 1
ATOM 814 N N . ASP A 1 104 ? 6.409 -7.467 9.156 1.00 95.75 104 ASP A N 1
ATOM 815 C CA . ASP A 1 104 ? 6.828 -7.846 10.511 1.00 95.75 104 ASP A CA 1
ATOM 816 C C . ASP A 1 104 ? 6.555 -6.733 11.537 1.00 95.75 104 ASP A C 1
ATOM 818 O O . ASP A 1 104 ? 6.131 -7.019 12.659 1.00 95.75 104 ASP A O 1
ATOM 822 N N . VAL A 1 105 ? 6.633 -5.465 11.115 1.00 94.56 105 VAL A N 1
ATOM 823 C CA . VAL A 1 105 ? 6.070 -4.324 11.859 1.00 94.56 105 VAL A CA 1
ATOM 824 C C . VAL A 1 105 ? 4.562 -4.512 12.082 1.00 94.56 105 VAL A C 1
ATOM 826 O O . VAL A 1 105 ? 4.083 -4.352 13.201 1.00 94.56 105 VAL A O 1
ATOM 829 N N . GLU A 1 106 ? 3.789 -4.921 11.070 1.00 91.62 106 GLU A N 1
ATOM 830 C CA . GLU A 1 106 ? 2.346 -5.161 11.246 1.00 91.62 106 GLU A CA 1
ATOM 831 C C . GLU A 1 106 ? 2.025 -6.336 12.178 1.00 91.62 106 GLU A C 1
ATOM 833 O O . GLU A 1 106 ? 1.050 -6.242 12.922 1.00 91.62 106 GLU A O 1
ATOM 838 N N . LYS A 1 107 ? 2.840 -7.400 12.190 1.00 94.38 107 LYS A N 1
ATOM 839 C CA . LYS A 1 107 ? 2.725 -8.510 13.157 1.00 94.38 107 LYS A CA 1
ATOM 840 C C . LYS A 1 107 ? 2.993 -8.034 14.589 1.00 94.38 107 LYS A C 1
ATOM 842 O O . LYS A 1 107 ? 2.250 -8.391 15.498 1.00 94.38 107 LYS A O 1
ATOM 847 N N . ASN A 1 108 ? 4.024 -7.209 14.786 1.00 95.62 108 ASN A N 1
ATOM 848 C CA . ASN A 1 108 ? 4.364 -6.617 16.083 1.00 95.62 108 ASN A CA 1
ATOM 849 C C . ASN A 1 108 ? 3.220 -5.723 16.599 1.00 95.62 108 ASN A C 1
ATOM 851 O O . ASN A 1 108 ? 2.727 -5.894 17.715 1.00 95.62 108 ASN A O 1
ATOM 855 N N . TYR A 1 109 ? 2.735 -4.810 15.753 1.00 95.38 109 TYR A N 1
ATOM 856 C CA . TYR A 1 109 ? 1.666 -3.887 16.128 1.00 95.38 109 TYR A CA 1
ATOM 857 C C . TYR A 1 109 ? 0.292 -4.541 16.281 1.00 95.38 109 TYR A C 1
ATOM 859 O O . TYR A 1 109 ? -0.481 -4.054 17.101 1.00 95.38 109 TYR A O 1
ATOM 867 N N . LEU A 1 110 ? 0.006 -5.669 15.617 1.00 94.81 110 LEU A N 1
ATOM 868 C CA . LEU A 1 110 ? -1.211 -6.449 15.879 1.00 94.81 110 LEU A CA 1
ATOM 869 C C . LEU A 1 110 ? -1.343 -6.784 17.372 1.00 94.81 110 LEU A C 1
ATOM 871 O O . LEU A 1 110 ? -2.378 -6.515 17.978 1.00 94.81 110 LEU A O 1
ATOM 875 N N . ASN A 1 111 ? -0.275 -7.316 17.971 1.00 94.19 111 ASN A N 1
ATOM 876 C CA . ASN A 1 111 ? -0.260 -7.688 19.386 1.00 94.19 111 ASN A CA 1
ATOM 877 C C . ASN A 1 111 ? -0.355 -6.451 20.293 1.00 94.19 111 ASN A C 1
ATOM 879 O O . ASN A 1 111 ? -1.105 -6.460 21.266 1.00 94.19 111 ASN A O 1
ATOM 883 N N . LYS A 1 112 ? 0.345 -5.357 19.947 1.00 96.81 112 LYS A N 1
ATOM 884 C CA . LYS A 1 112 ? 0.249 -4.083 20.683 1.00 96.81 112 LYS A CA 1
ATOM 885 C C . LYS A 1 112 ? -1.183 -3.518 20.667 1.00 96.81 112 LYS A C 1
ATOM 887 O O . LYS A 1 112 ? -1.635 -3.024 21.694 1.00 96.81 112 LYS A O 1
ATOM 892 N N . PHE A 1 113 ? -1.907 -3.613 19.546 1.00 96.88 113 PHE A N 1
ATOM 893 C CA . PHE A 1 113 ? -3.301 -3.160 19.448 1.00 96.88 113 PHE A CA 1
ATOM 894 C C . PHE A 1 113 ? -4.273 -4.052 20.222 1.00 96.88 113 PHE A C 1
ATOM 896 O O . PHE A 1 113 ? -5.118 -3.519 20.936 1.00 96.88 113 PHE A O 1
ATOM 903 N N . LEU A 1 114 ? -4.122 -5.379 20.159 1.00 95.31 114 LEU A N 1
ATOM 904 C CA . LEU A 1 114 ? -4.972 -6.325 20.900 1.00 95.31 114 LEU A CA 1
ATOM 905 C C . LEU A 1 114 ? -4.910 -6.144 22.430 1.00 95.31 114 LEU A C 1
ATOM 907 O O . LEU A 1 114 ? -5.833 -6.562 23.125 1.00 95.31 114 LEU A O 1
ATOM 911 N N . ASN A 1 115 ? -3.864 -5.490 22.946 1.00 95.88 115 ASN A N 1
ATOM 912 C CA . ASN A 1 115 ? -3.721 -5.147 24.363 1.00 95.88 115 ASN A CA 1
ATOM 913 C C . ASN A 1 115 ? -4.413 -3.826 24.768 1.00 95.88 115 ASN A C 1
ATOM 915 O O . ASN A 1 115 ? -4.516 -3.552 25.961 1.00 95.88 115 ASN A O 1
ATOM 919 N N . VAL A 1 116 ? -4.853 -2.989 23.816 1.00 96.69 116 VAL A N 1
ATOM 920 C CA . VAL A 1 116 ? -5.441 -1.652 24.090 1.00 96.69 116 VAL A CA 1
ATOM 921 C C . VAL A 1 116 ? -6.821 -1.429 23.460 1.00 96.69 116 VAL A C 1
ATOM 923 O O . VAL A 1 116 ? -7.562 -0.549 23.899 1.00 96.69 116 VAL A O 1
ATOM 926 N N . ILE A 1 117 ? -7.192 -2.221 22.451 1.00 95.19 117 ILE A N 1
ATOM 927 C CA . ILE A 1 117 ? -8.497 -2.204 21.778 1.00 95.19 117 ILE A CA 1
ATOM 928 C C . ILE A 1 117 ? -8.964 -3.634 21.469 1.00 95.19 117 ILE A C 1
ATOM 930 O O . ILE A 1 117 ? -8.161 -4.552 21.329 1.00 95.19 117 ILE A O 1
ATOM 934 N N . THR A 1 118 ? -10.278 -3.834 21.338 1.00 94.62 118 THR A N 1
ATOM 935 C CA . THR A 1 118 ? -10.854 -5.172 21.083 1.00 94.62 118 THR A CA 1
ATOM 936 C C . THR A 1 118 ? -10.358 -5.784 19.757 1.00 94.62 118 THR A C 1
ATOM 938 O O . THR A 1 118 ? -10.017 -5.041 18.827 1.00 94.62 118 THR A O 1
ATOM 941 N N . PRO A 1 119 ? -10.366 -7.125 19.591 1.00 94.69 119 PRO A N 1
ATOM 942 C CA . PRO A 1 119 ? -10.081 -7.785 18.311 1.00 94.69 119 PRO A CA 1
ATOM 943 C C . PRO A 1 119 ? -10.899 -7.205 17.154 1.00 94.69 119 PRO A C 1
ATOM 945 O O . PRO A 1 119 ? -10.356 -6.905 16.089 1.00 94.69 119 PRO A O 1
ATOM 948 N N . ARG A 1 120 ? -12.189 -6.947 17.394 1.00 92.31 120 ARG A N 1
ATOM 949 C CA . ARG A 1 120 ? -13.098 -6.249 16.478 1.00 92.31 120 ARG A CA 1
ATOM 950 C C . ARG A 1 120 ? -12.592 -4.868 16.061 1.00 92.31 120 ARG A C 1
ATOM 952 O O . ARG A 1 120 ? -12.546 -4.576 14.867 1.00 92.31 120 ARG A O 1
ATOM 959 N N . GLN A 1 121 ? -12.203 -4.021 17.014 1.00 93.81 121 GLN A N 1
ATOM 960 C CA . GLN A 1 121 ? -11.643 -2.695 16.723 1.00 93.81 121 GLN A CA 1
ATOM 961 C C . GLN A 1 121 ? -10.293 -2.797 16.001 1.00 93.81 121 GLN A C 1
ATOM 963 O O . GLN A 1 121 ? -10.030 -2.015 15.093 1.00 93.81 121 GLN A O 1
ATOM 968 N N . THR A 1 122 ? -9.480 -3.804 16.325 1.00 94.88 122 THR A N 1
ATOM 969 C CA . THR A 1 122 ? -8.211 -4.089 15.642 1.00 94.88 122 THR A CA 1
ATOM 970 C C . THR A 1 122 ? -8.436 -4.479 14.174 1.00 94.88 122 THR A C 1
ATOM 972 O O . THR A 1 122 ? -7.789 -3.930 13.285 1.00 94.88 122 THR A O 1
ATOM 975 N N . LEU A 1 123 ? -9.401 -5.355 13.867 1.00 91.88 123 LEU A N 1
ATOM 976 C CA . LEU A 1 123 ? -9.753 -5.681 12.477 1.00 91.88 123 LEU A CA 1
ATOM 977 C C . LEU A 1 123 ? -10.350 -4.470 11.739 1.00 91.88 123 LEU A C 1
ATOM 979 O O . LEU A 1 123 ? -10.029 -4.236 10.570 1.00 91.88 123 LEU A O 1
ATOM 983 N N . LEU A 1 124 ? -11.175 -3.670 12.425 1.00 91.31 124 LEU A N 1
ATOM 984 C CA . LEU A 1 124 ? -11.686 -2.408 11.892 1.00 91.31 124 LEU A CA 1
ATOM 985 C C . LEU A 1 124 ? -10.570 -1.391 11.625 1.00 91.31 124 LEU A C 1
ATOM 987 O O . LEU A 1 124 ? -10.700 -0.663 10.650 1.00 91.31 124 LEU A O 1
ATOM 991 N N . LEU A 1 125 ? -9.468 -1.374 12.386 1.00 92.50 125 LEU A N 1
ATOM 992 C CA . LEU A 1 125 ? -8.289 -0.548 12.096 1.00 92.50 125 LEU A CA 1
ATOM 993 C C . LEU A 1 125 ? -7.626 -0.946 10.780 1.00 92.50 125 LEU A C 1
ATOM 995 O O . LEU A 1 125 ? -7.480 -0.099 9.906 1.00 92.50 125 LEU A O 1
ATOM 999 N N . TYR A 1 126 ? -7.273 -2.221 10.590 1.00 90.69 126 TYR A N 1
ATOM 1000 C CA . TYR A 1 126 ? -6.658 -2.657 9.327 1.00 90.69 126 TYR A CA 1
ATOM 1001 C C . TYR A 1 126 ? -7.586 -2.430 8.127 1.00 90.69 126 TYR A C 1
ATOM 1003 O O . TYR A 1 126 ? -7.117 -2.070 7.043 1.00 90.69 126 TYR A O 1
ATOM 1011 N N . LYS A 1 127 ? -8.906 -2.579 8.316 1.00 87.50 127 LYS A N 1
ATOM 1012 C CA . LYS A 1 127 ? -9.885 -2.198 7.295 1.00 87.50 127 LYS A CA 1
ATOM 1013 C C . LYS A 1 127 ? -9.928 -0.679 7.088 1.00 87.50 127 LYS A C 1
ATOM 1015 O O . LYS A 1 127 ? -10.007 -0.250 5.946 1.00 87.50 127 LYS A O 1
ATOM 1020 N N . ALA A 1 128 ? -9.869 0.132 8.144 1.00 88.31 128 ALA A N 1
ATOM 1021 C CA . ALA A 1 128 ? -9.922 1.591 8.073 1.00 88.31 128 ALA A CA 1
ATOM 1022 C C . ALA A 1 128 ? -8.670 2.191 7.416 1.00 88.31 128 ALA A C 1
ATOM 1024 O O . ALA A 1 128 ? -8.808 3.067 6.574 1.00 88.31 128 ALA A O 1
ATOM 1025 N N . GLU A 1 129 ? -7.475 1.677 7.708 1.00 85.75 129 GLU A N 1
ATOM 1026 C CA . GLU A 1 129 ? -6.227 2.044 7.023 1.00 85.75 129 GLU A CA 1
ATOM 1027 C C . GLU A 1 129 ? -6.316 1.804 5.510 1.00 85.75 129 GLU A C 1
ATOM 1029 O O . GLU A 1 129 ? -5.944 2.663 4.704 1.00 85.75 129 GLU A O 1
ATOM 1034 N N . ASN A 1 130 ? -6.876 0.658 5.110 1.00 80.62 130 ASN A N 1
ATOM 1035 C CA . ASN A 1 130 ? -7.157 0.364 3.709 1.00 80.62 130 ASN A CA 1
ATOM 1036 C C . ASN A 1 130 ? -8.271 1.264 3.139 1.00 80.62 130 ASN A C 1
ATOM 1038 O O . ASN A 1 130 ? -8.091 1.835 2.067 1.00 80.62 130 ASN A O 1
ATOM 1042 N N . ASP A 1 131 ? -9.404 1.409 3.835 1.00 78.75 131 ASP A N 1
ATOM 1043 C CA . ASP A 1 131 ? -10.542 2.247 3.425 1.00 78.75 131 ASP A CA 1
ATOM 1044 C C . ASP A 1 131 ? -10.120 3.724 3.274 1.00 78.75 131 ASP A C 1
ATOM 1046 O O . ASP A 1 131 ? -10.626 4.401 2.387 1.00 78.75 131 ASP A O 1
ATOM 1050 N N . PHE A 1 132 ? -9.174 4.217 4.082 1.00 76.88 132 PHE A N 1
ATOM 1051 C CA . PHE A 1 132 ? -8.589 5.560 3.993 1.00 76.88 132 PHE A CA 1
ATOM 1052 C C . PHE A 1 132 ? -7.620 5.662 2.810 1.00 76.88 132 PHE A C 1
ATOM 1054 O O . PHE A 1 132 ? -7.773 6.533 1.955 1.00 76.88 132 PHE A O 1
ATOM 1061 N N . SER A 1 133 ? -6.680 4.716 2.699 1.00 70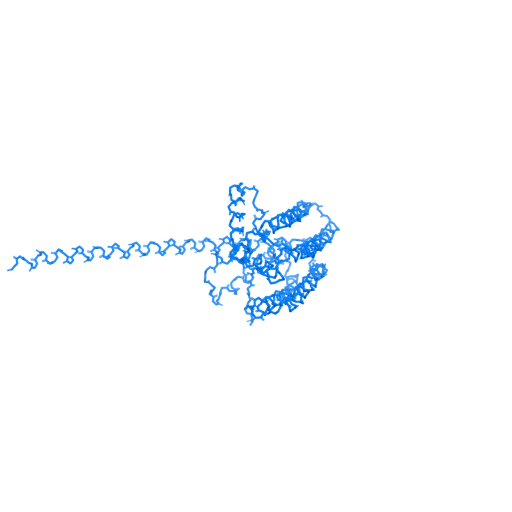.19 133 SER A N 1
ATOM 1062 C CA . SER A 1 133 ? -5.700 4.666 1.602 1.00 70.19 133 SER A CA 1
ATOM 1063 C C . SER A 1 133 ? -6.353 4.504 0.225 1.00 70.19 133 SER A C 1
ATOM 1065 O O . SER A 1 133 ? -5.834 5.019 -0.759 1.00 70.19 133 SER A O 1
ATOM 1067 N N . VAL A 1 134 ? -7.493 3.808 0.141 1.00 65.94 134 VAL A N 1
ATOM 1068 C CA . VAL A 1 134 ? -8.312 3.674 -1.077 1.00 65.94 134 VAL A CA 1
ATOM 1069 C C . VAL A 1 134 ? -9.320 4.821 -1.201 1.00 65.94 134 VAL A C 1
ATOM 1071 O O . VAL A 1 134 ? -9.590 5.269 -2.311 1.00 65.94 134 VAL A O 1
ATOM 1074 N N . GLY A 1 135 ? -9.853 5.342 -0.095 1.00 60.31 135 GLY A N 1
ATOM 1075 C CA . GLY A 1 135 ? -10.810 6.453 -0.064 1.00 60.31 135 GLY A CA 1
ATOM 1076 C C . GLY A 1 135 ? -10.221 7.767 -0.573 1.00 60.31 135 GLY A C 1
ATOM 1077 O O . GLY A 1 135 ? -10.854 8.428 -1.395 1.00 60.31 135 GLY A O 1
ATOM 1078 N N . LEU A 1 136 ? -8.972 8.072 -0.201 1.00 55.34 136 LEU A N 1
ATOM 1079 C CA . LEU A 1 136 ? -8.178 9.183 -0.750 1.00 55.34 136 LEU A CA 1
ATOM 1080 C C . LEU A 1 136 ? -7.887 9.049 -2.254 1.00 55.34 136 LEU A C 1
ATOM 1082 O O . LEU A 1 136 ? -7.467 10.014 -2.886 1.00 55.34 136 LEU A O 1
ATOM 1086 N N . LEU A 1 137 ? -8.095 7.870 -2.847 1.00 49.03 137 LEU A N 1
ATOM 1087 C CA . LEU A 1 137 ? -8.103 7.691 -4.300 1.00 49.03 137 LEU A CA 1
ATOM 1088 C C . LEU A 1 137 ? -9.533 7.834 -4.828 1.00 49.03 137 LEU A C 1
ATOM 1090 O O . LEU A 1 137 ? -9.776 8.553 -5.793 1.00 49.03 137 LEU A O 1
ATOM 1094 N N . GLN A 1 138 ? -10.495 7.183 -4.171 1.00 50.22 138 GLN A N 1
ATOM 1095 C CA . GLN A 1 138 ? -11.863 7.068 -4.658 1.00 50.22 138 GLN A CA 1
ATOM 1096 C C . GLN A 1 138 ? -12.631 8.399 -4.658 1.00 50.22 138 GLN A C 1
ATOM 1098 O O . GLN A 1 138 ? -13.421 8.609 -5.579 1.00 50.22 138 GLN A O 1
ATOM 1103 N N . GLN A 1 139 ? -12.351 9.312 -3.719 1.00 46.97 139 GLN A N 1
ATOM 1104 C CA . GLN A 1 139 ? -12.892 10.684 -3.697 1.00 46.97 139 GLN A CA 1
ATOM 1105 C C . GLN A 1 139 ? -12.581 11.483 -4.978 1.00 46.97 139 GLN A C 1
ATOM 1107 O O . GLN A 1 139 ? -13.328 12.391 -5.323 1.00 46.97 139 GLN A O 1
ATOM 1112 N N . TYR A 1 140 ? -11.537 11.111 -5.726 1.00 43.62 140 TYR A N 1
ATOM 1113 C CA . TYR A 1 140 ? -11.185 11.724 -7.012 1.00 43.62 140 TYR A CA 1
ATOM 1114 C C . TYR A 1 140 ? -11.647 10.906 -8.233 1.00 43.62 140 TYR A C 1
ATOM 1116 O O . TYR A 1 140 ? -11.254 11.201 -9.358 1.00 43.62 140 TYR A O 1
ATOM 1124 N N . THR A 1 141 ? -12.469 9.866 -8.036 1.00 41.41 141 THR A N 1
ATOM 1125 C CA . THR A 1 141 ? -12.932 8.955 -9.105 1.00 41.41 141 THR A CA 1
ATOM 1126 C C . THR A 1 141 ? -14.454 8.779 -9.121 1.00 41.41 141 THR A C 1
ATOM 1128 O O . THR A 1 141 ? -14.976 7.674 -9.303 1.00 41.41 141 THR A O 1
ATOM 1131 N N . GLU A 1 142 ? -15.197 9.872 -8.921 1.00 40.81 142 GLU A N 1
ATOM 1132 C CA . GLU A 1 142 ? -16.651 9.847 -9.093 1.00 40.81 142 GLU A CA 1
ATOM 1133 C C . GLU A 1 142 ? -17.043 9.402 -10.514 1.00 40.81 142 GLU A C 1
ATOM 1135 O O . GLU A 1 142 ? -16.556 9.933 -11.508 1.00 40.81 142 GLU A O 1
ATOM 1140 N N . LYS A 1 143 ? -17.983 8.447 -10.581 1.00 44.50 143 LYS A N 1
ATOM 1141 C CA . LYS A 1 143 ? -18.484 7.755 -11.786 1.00 44.50 143 LYS A CA 1
ATOM 1142 C C . LYS A 1 143 ? -17.446 6.917 -12.553 1.00 44.50 143 LYS A C 1
ATOM 1144 O O . LYS A 1 143 ? -16.800 7.360 -13.497 1.00 44.50 143 LYS A O 1
ATOM 1149 N N . LYS A 1 144 ? -17.440 5.612 -12.257 1.00 45.97 144 LYS A N 1
ATOM 1150 C CA . LYS A 1 144 ? -16.934 4.579 -13.176 1.00 45.97 144 LYS A CA 1
ATOM 1151 C C . LYS A 1 144 ? -17.953 4.320 -14.286 1.00 45.97 144 LYS A C 1
ATOM 1153 O O . LYS A 1 144 ? -18.968 3.671 -14.050 1.00 45.97 144 LYS A O 1
ATOM 1158 N N . GLU A 1 145 ? -17.663 4.776 -15.498 1.00 46.84 145 GLU A N 1
ATOM 1159 C CA . GLU A 1 145 ? -18.375 4.321 -16.696 1.00 46.84 145 GLU A CA 1
ATOM 1160 C C . GLU A 1 145 ? -17.928 2.908 -17.095 1.00 46.84 145 GLU A C 1
ATOM 1162 O O . GLU A 1 145 ? -16.747 2.562 -17.006 1.00 46.84 145 GLU A O 1
ATOM 1167 N N . ALA A 1 146 ? -18.856 2.093 -17.604 1.00 45.91 146 ALA A N 1
ATOM 1168 C CA . ALA A 1 146 ? -18.593 0.693 -17.951 1.00 45.91 146 ALA A CA 1
ATOM 1169 C C . ALA A 1 146 ? -17.532 0.500 -19.059 1.00 45.91 146 ALA A C 1
ATOM 1171 O O . ALA A 1 146 ? -16.995 -0.603 -19.190 1.00 45.91 146 ALA A O 1
ATOM 1172 N N . ASN A 1 147 ? -17.212 1.556 -19.817 1.00 50.78 147 ASN A N 1
ATOM 1173 C CA . ASN A 1 147 ? -16.218 1.572 -20.899 1.00 50.78 147 ASN A CA 1
ATOM 1174 C C . ASN A 1 147 ? -14.901 2.278 -20.503 1.00 50.78 147 ASN A C 1
ATOM 1176 O O . ASN A 1 147 ? -13.983 2.378 -21.317 1.00 50.78 147 ASN A O 1
ATOM 1180 N N . GLY A 1 148 ? -14.779 2.767 -19.262 1.00 58.56 148 GLY A N 1
ATOM 1181 C CA . GLY A 1 148 ? -13.558 3.420 -18.779 1.00 58.56 148 GLY A CA 1
ATOM 1182 C C . GLY A 1 148 ? -12.387 2.451 -18.582 1.00 58.56 148 GLY A C 1
ATOM 1183 O O . GLY A 1 148 ? -11.246 2.802 -18.869 1.00 58.56 148 GLY A O 1
ATOM 1184 N N . ASN A 1 149 ? -12.667 1.216 -18.149 1.00 63.34 149 ASN A N 1
ATOM 1185 C CA . ASN A 1 149 ? -11.635 0.221 -17.825 1.00 63.34 149 ASN A CA 1
ATOM 1186 C C . ASN A 1 149 ? -10.754 -0.130 -19.033 1.00 63.34 149 ASN A C 1
ATOM 1188 O O . ASN A 1 149 ? -9.538 -0.217 -18.896 1.00 63.34 149 ASN A O 1
ATOM 1192 N N . ASP A 1 150 ? -11.356 -0.281 -20.214 1.00 68.88 150 ASP A N 1
ATOM 1193 C CA . ASP A 1 150 ? -10.648 -0.709 -21.424 1.00 68.88 150 ASP A CA 1
ATOM 1194 C C . ASP A 1 150 ? -9.745 0.428 -21.951 1.00 68.88 150 ASP A C 1
ATOM 1196 O O . ASP A 1 150 ? -8.604 0.197 -22.349 1.00 68.88 150 ASP A O 1
ATOM 1200 N N . LYS A 1 151 ? -10.194 1.690 -21.827 1.00 73.38 151 LYS A N 1
ATOM 1201 C CA . LYS A 1 151 ? -9.364 2.882 -22.088 1.00 73.38 151 LYS A CA 1
ATOM 1202 C C . LYS A 1 151 ? -8.186 2.986 -21.112 1.00 73.38 151 LYS A C 1
ATOM 1204 O O . LYS A 1 151 ? -7.069 3.255 -21.546 1.00 73.38 151 LYS A O 1
ATOM 1209 N N . ILE A 1 152 ? -8.415 2.741 -19.818 1.00 77.44 152 ILE A N 1
ATOM 1210 C CA . ILE A 1 152 ? -7.359 2.749 -18.790 1.00 77.44 152 ILE A CA 1
ATOM 1211 C C . ILE A 1 152 ? -6.348 1.618 -19.034 1.00 77.44 152 ILE A C 1
ATOM 1213 O O . ILE A 1 152 ? -5.149 1.850 -18.905 1.00 77.44 152 ILE A O 1
ATOM 1217 N N . MET A 1 153 ? -6.798 0.420 -19.426 1.00 73.69 153 MET A N 1
ATOM 1218 C CA . MET A 1 153 ? -5.902 -0.691 -19.766 1.00 73.69 153 MET A CA 1
ATOM 1219 C C . MET A 1 153 ? -5.040 -0.357 -20.988 1.00 73.69 153 MET A C 1
ATOM 1221 O O . MET A 1 153 ? -3.825 -0.509 -20.925 1.00 73.69 153 MET A O 1
ATOM 1225 N N . ASN A 1 154 ? -5.627 0.183 -22.059 1.00 81.50 154 ASN A N 1
ATOM 1226 C CA . ASN A 1 154 ? -4.874 0.579 -23.253 1.00 81.50 154 ASN A CA 1
ATOM 1227 C C . ASN A 1 154 ? -3.861 1.699 -22.955 1.00 81.50 154 ASN A C 1
ATOM 1229 O O . ASN A 1 154 ? -2.713 1.619 -23.391 1.00 81.50 154 ASN A O 1
ATOM 1233 N N . ALA A 1 155 ? -4.243 2.701 -22.153 1.00 85.44 155 ALA A N 1
ATOM 1234 C CA . ALA A 1 155 ? -3.327 3.741 -21.684 1.00 85.44 155 ALA A CA 1
ATOM 1235 C C . ALA A 1 155 ? -2.177 3.157 -20.841 1.00 85.44 155 ALA A C 1
ATOM 1237 O O . ALA A 1 155 ? -1.023 3.541 -21.026 1.00 85.44 155 ALA A O 1
ATOM 1238 N N . LYS A 1 156 ? -2.466 2.181 -19.970 1.00 85.38 156 LYS A N 1
ATOM 1239 C CA . LYS A 1 156 ? -1.459 1.475 -19.166 1.00 85.38 156 LYS A CA 1
ATOM 1240 C C . LYS A 1 156 ? -0.506 0.645 -20.026 1.00 85.38 156 LYS A C 1
ATOM 1242 O O . LYS A 1 156 ? 0.697 0.667 -19.775 1.00 85.38 156 LYS A O 1
ATOM 1247 N N . ILE A 1 157 ? -1.022 -0.055 -21.039 1.00 87.25 157 ILE A N 1
ATOM 1248 C CA . ILE A 1 157 ? -0.218 -0.832 -21.990 1.00 87.25 157 ILE A CA 1
ATOM 1249 C C . ILE A 1 157 ? 0.738 0.094 -22.743 1.00 87.25 157 ILE A C 1
ATOM 1251 O O . ILE A 1 157 ? 1.942 -0.168 -22.767 1.00 87.25 157 ILE A O 1
ATOM 1255 N N . ALA A 1 158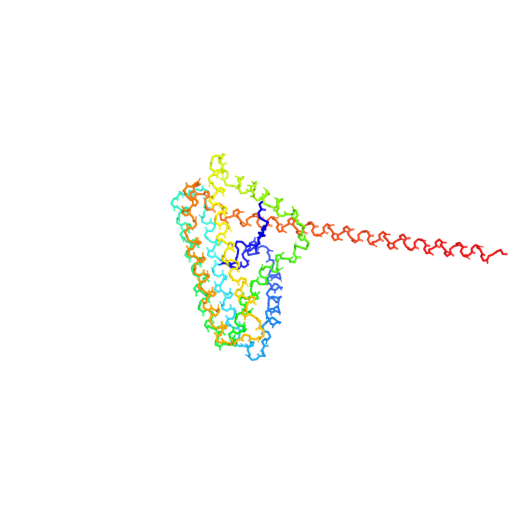 ? 0.234 1.203 -23.292 1.00 87.69 158 ALA A N 1
ATOM 1256 C CA . ALA A 1 158 ? 1.053 2.193 -23.988 1.00 87.69 158 ALA A CA 1
ATOM 1257 C C . ALA A 1 158 ? 2.123 2.807 -23.065 1.00 87.69 158 ALA A C 1
ATOM 1259 O O . ALA A 1 158 ? 3.298 2.846 -23.430 1.00 87.69 158 ALA A O 1
ATOM 1260 N N . TYR A 1 159 ? 1.737 3.219 -21.852 1.00 89.38 159 TYR A N 1
ATOM 1261 C CA . TYR A 1 159 ? 2.644 3.810 -20.867 1.00 89.38 159 TYR A CA 1
ATOM 1262 C C . TYR A 1 159 ? 3.754 2.837 -20.449 1.00 89.38 159 TYR A C 1
ATOM 1264 O O . TYR A 1 159 ? 4.928 3.161 -20.589 1.00 89.38 159 TYR A O 1
ATOM 1272 N N . ILE A 1 160 ? 3.417 1.623 -19.996 1.00 89.00 160 ILE A N 1
ATOM 1273 C CA . ILE A 1 160 ? 4.415 0.643 -19.533 1.00 89.00 160 ILE A CA 1
ATOM 1274 C C . ILE A 1 160 ? 5.317 0.181 -20.687 1.00 89.00 160 ILE A C 1
ATOM 1276 O O . ILE A 1 160 ? 6.527 0.079 -20.497 1.00 89.00 160 ILE A O 1
ATOM 1280 N N . THR A 1 161 ? 4.775 -0.037 -21.891 1.00 90.69 161 THR A N 1
ATOM 1281 C CA . THR A 1 161 ? 5.583 -0.447 -23.058 1.00 90.69 161 THR A CA 1
ATOM 1282 C C . THR A 1 161 ? 6.588 0.641 -23.455 1.00 90.69 161 THR A C 1
ATOM 1284 O O . THR A 1 161 ? 7.754 0.326 -23.707 1.00 90.69 161 THR A O 1
ATOM 1287 N N . LYS A 1 162 ? 6.168 1.918 -23.443 1.00 92.06 162 LYS A N 1
ATOM 1288 C CA . LYS A 1 162 ? 7.040 3.082 -23.672 1.00 92.06 162 LYS A CA 1
ATOM 1289 C C . LYS A 1 162 ? 8.105 3.205 -22.583 1.00 92.06 162 LYS A C 1
ATOM 1291 O O . LYS A 1 162 ? 9.289 3.282 -22.895 1.00 92.06 162 LYS A O 1
ATOM 1296 N N . GLU A 1 163 ? 7.697 3.201 -21.316 1.00 90.50 163 GLU A N 1
ATOM 1297 C CA . GLU A 1 163 ? 8.598 3.386 -20.176 1.00 90.50 163 GLU A CA 1
ATOM 1298 C C . GLU A 1 163 ? 9.688 2.314 -20.121 1.00 90.50 163 GLU A C 1
ATOM 1300 O O . GLU A 1 163 ? 10.866 2.635 -19.972 1.00 90.50 163 GLU A O 1
ATOM 1305 N N . LEU A 1 164 ? 9.333 1.036 -20.280 1.00 92.75 164 LEU A N 1
ATOM 1306 C CA . LEU A 1 164 ? 10.300 -0.066 -20.260 1.00 92.75 164 LEU A CA 1
ATOM 1307 C C . LEU A 1 164 ? 11.140 -0.156 -21.546 1.00 92.75 164 LEU A C 1
ATOM 1309 O O . LEU A 1 164 ? 12.110 -0.918 -21.563 1.00 92.75 164 LEU A O 1
ATOM 1313 N N . ASN A 1 165 ? 10.796 0.607 -22.591 1.00 94.12 165 ASN A N 1
ATOM 1314 C CA . ASN A 1 165 ? 11.409 0.554 -23.919 1.00 94.12 165 ASN A CA 1
ATOM 1315 C C . ASN A 1 165 ? 11.499 -0.893 -24.443 1.00 94.12 165 ASN A C 1
ATOM 1317 O O . ASN A 1 165 ? 12.582 -1.403 -24.737 1.00 94.12 165 ASN A O 1
ATOM 1321 N N . LEU A 1 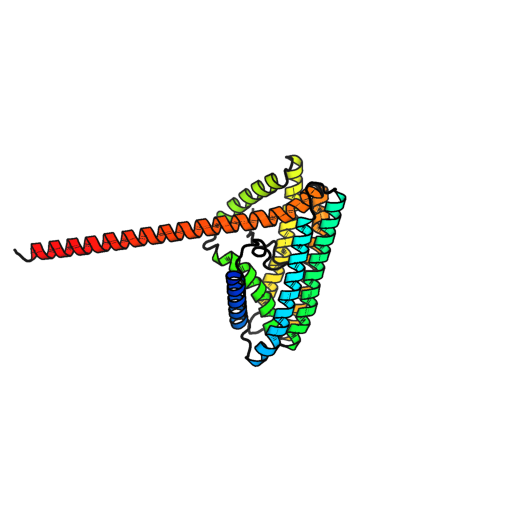166 ? 10.354 -1.583 -24.461 1.00 92.69 166 LEU A N 1
ATOM 1322 C CA . LEU A 1 166 ? 10.266 -2.989 -24.866 1.00 92.69 166 LEU A CA 1
ATOM 1323 C C . LEU A 1 166 ? 10.383 -3.132 -26.386 1.00 92.69 166 LEU A C 1
ATOM 1325 O O . LEU A 1 166 ? 9.710 -2.420 -27.133 1.00 92.69 166 LEU A O 1
ATOM 1329 N N . SER A 1 167 ? 11.160 -4.114 -26.850 1.00 93.56 167 SER A N 1
ATOM 1330 C CA . SER A 1 167 ? 11.055 -4.566 -28.244 1.00 93.56 167 SER A CA 1
ATOM 1331 C C . SER A 1 167 ? 9.706 -5.255 -28.497 1.00 93.56 167 SER A C 1
ATOM 1333 O O . SER A 1 167 ? 9.043 -5.707 -27.562 1.00 93.56 167 SER A O 1
ATOM 1335 N N . VAL A 1 168 ? 9.303 -5.389 -29.766 1.00 92.06 168 VAL A N 1
ATOM 1336 C CA . VAL A 1 168 ? 8.035 -6.050 -30.139 1.00 92.06 168 VAL A CA 1
ATOM 1337 C C . VAL A 1 168 ? 7.952 -7.481 -29.594 1.00 92.06 168 VAL A C 1
ATOM 1339 O O . VAL A 1 168 ? 6.888 -7.899 -29.145 1.00 92.06 168 VAL A O 1
ATOM 1342 N N . GLU A 1 169 ? 9.061 -8.228 -29.583 1.00 92.44 169 GLU A N 1
ATOM 1343 C CA . GLU A 1 169 ? 9.074 -9.593 -29.044 1.00 92.44 169 GLU A CA 1
ATOM 1344 C C . GLU A 1 169 ? 9.120 -9.612 -27.511 1.00 92.44 169 GLU A C 1
ATOM 1346 O O . GLU A 1 169 ? 8.360 -10.357 -26.893 1.00 92.44 169 GLU A O 1
ATOM 1351 N N . GLN A 1 170 ? 9.908 -8.727 -26.880 1.00 93.19 170 GLN A N 1
ATOM 1352 C CA . GLN A 1 170 ? 9.864 -8.559 -25.422 1.00 93.19 170 GLN A CA 1
ATOM 1353 C C . GLN A 1 170 ? 8.446 -8.231 -24.948 1.00 93.19 170 GLN A C 1
ATOM 1355 O O . GLN A 1 170 ? 7.990 -8.814 -23.972 1.00 93.19 170 GLN A O 1
ATOM 1360 N N . ALA A 1 171 ? 7.727 -7.346 -25.646 1.00 93.38 171 ALA A N 1
ATOM 1361 C CA . ALA A 1 171 ? 6.372 -6.944 -25.289 1.00 93.38 171 ALA A CA 1
ATOM 1362 C C . ALA A 1 171 ? 5.391 -8.129 -25.274 1.00 93.38 171 ALA A C 1
ATOM 1364 O O . ALA A 1 171 ? 4.641 -8.269 -24.308 1.00 93.38 171 ALA A O 1
ATOM 1365 N N . LYS A 1 172 ? 5.421 -9.017 -26.282 1.00 93.75 172 LYS A N 1
ATOM 1366 C CA . LYS A 1 172 ? 4.561 -10.220 -26.317 1.00 93.75 172 LYS A CA 1
ATOM 1367 C C . LYS A 1 172 ? 4.764 -11.088 -25.073 1.00 93.75 172 LYS A C 1
ATOM 1369 O O . LYS A 1 172 ? 3.803 -11.399 -24.372 1.00 93.75 172 LYS A O 1
ATOM 1374 N N . GLN A 1 173 ? 6.016 -11.445 -24.783 1.00 95.38 173 GLN A N 1
ATOM 1375 C CA . GLN A 1 173 ? 6.347 -12.332 -23.664 1.00 95.38 173 GLN A CA 1
ATOM 1376 C C . GLN A 1 173 ? 6.124 -11.640 -22.307 1.00 95.38 173 GLN A C 1
ATOM 1378 O O . GLN A 1 173 ? 5.615 -12.249 -21.364 1.00 95.38 173 GLN A O 1
ATOM 1383 N N . PHE A 1 174 ? 6.431 -10.342 -22.225 1.00 95.62 174 PHE A N 1
ATOM 1384 C CA . PHE A 1 174 ? 6.201 -9.500 -21.054 1.00 95.62 174 PHE A CA 1
ATOM 1385 C C . PHE A 1 174 ? 4.727 -9.464 -20.648 1.00 95.62 174 PHE A C 1
ATOM 1387 O O . PHE A 1 174 ? 4.427 -9.750 -19.490 1.00 95.62 174 PHE A O 1
ATOM 1394 N N . TRP A 1 175 ? 3.805 -9.163 -21.570 1.00 92.88 175 TRP A N 1
ATOM 1395 C CA . TRP A 1 175 ? 2.384 -9.038 -21.226 1.00 92.88 175 TRP A CA 1
ATOM 1396 C C . TRP A 1 175 ? 1.772 -10.376 -20.772 1.00 92.88 175 TRP A C 1
ATOM 1398 O O . TRP A 1 175 ? 1.007 -10.393 -19.811 1.00 92.88 175 TRP A O 1
ATOM 1408 N N . ILE A 1 176 ? 2.214 -11.514 -21.327 1.00 93.94 176 ILE A N 1
ATOM 1409 C CA . ILE A 1 176 ? 1.814 -12.861 -20.864 1.00 93.94 176 ILE A CA 1
ATOM 1410 C C . ILE A 1 176 ? 2.262 -13.136 -19.413 1.00 93.94 176 ILE A C 1
ATOM 1412 O O . ILE A 1 176 ? 1.539 -13.784 -18.649 1.00 93.94 176 ILE A O 1
ATOM 1416 N N . VAL A 1 177 ? 3.449 -12.668 -19.011 1.00 94.50 177 VAL A N 1
ATOM 1417 C CA . VAL A 1 177 ? 3.915 -12.759 -17.612 1.00 94.50 177 VAL A CA 1
ATOM 1418 C C . VAL A 1 177 ? 3.165 -11.762 -16.726 1.00 94.50 177 VAL A C 1
ATOM 1420 O O . VAL A 1 177 ? 2.765 -12.115 -15.612 1.00 94.50 177 VAL A O 1
ATOM 1423 N N . TYR A 1 178 ? 2.955 -10.543 -17.226 1.00 92.31 178 TYR A N 1
ATOM 1424 C CA . TYR A 1 178 ? 2.315 -9.443 -16.515 1.00 92.31 178 TYR A CA 1
ATOM 1425 C C . TYR A 1 178 ? 0.863 -9.754 -16.141 1.00 92.31 178 TYR A C 1
ATOM 1427 O O . TYR A 1 178 ? 0.494 -9.593 -14.979 1.00 92.31 178 TYR A O 1
ATOM 1435 N N . ASP A 1 179 ? 0.059 -10.261 -17.076 1.00 88.81 179 ASP A N 1
ATOM 1436 C CA . ASP A 1 179 ? -1.357 -10.554 -16.831 1.00 88.81 179 ASP A CA 1
ATOM 1437 C C . ASP A 1 179 ? -1.537 -11.636 -15.757 1.00 88.81 179 ASP A C 1
ATOM 1439 O O . ASP A 1 179 ? -2.364 -11.477 -14.859 1.00 88.81 179 ASP A O 1
ATOM 1443 N N . LYS A 1 180 ? -0.697 -12.682 -15.764 1.00 91.62 180 LYS A N 1
ATOM 1444 C CA . LYS A 1 180 ? -0.679 -13.717 -14.711 1.00 91.62 180 LYS A CA 1
ATOM 1445 C C . LYS A 1 180 ? -0.328 -13.122 -13.343 1.00 91.62 180 LYS A C 1
ATOM 1447 O O . LYS A 1 180 ? -1.018 -13.377 -12.359 1.00 91.62 180 LYS A O 1
ATOM 1452 N N . VAL A 1 181 ? 0.699 -12.269 -13.294 1.00 89.94 181 VAL A N 1
ATOM 1453 C CA . VAL A 1 181 ? 1.087 -11.527 -12.081 1.00 89.94 181 VAL A CA 1
ATOM 1454 C C . VAL A 1 181 ? -0.056 -10.623 -11.590 1.00 89.94 181 VAL A C 1
ATOM 1456 O O . VAL A 1 181 ? -0.309 -10.555 -10.389 1.00 89.94 181 VAL A O 1
ATOM 1459 N N . ASP A 1 182 ? -0.791 -9.964 -12.487 1.00 85.00 182 ASP A N 1
ATOM 1460 C CA . ASP A 1 182 ? -1.934 -9.109 -12.149 1.00 85.00 182 ASP A CA 1
ATOM 1461 C C . ASP A 1 182 ? -3.171 -9.917 -11.702 1.00 85.00 182 ASP A C 1
ATOM 1463 O O . ASP A 1 182 ? -3.934 -9.463 -10.850 1.00 85.00 182 ASP A O 1
ATOM 1467 N N . GLU A 1 183 ? -3.383 -11.136 -12.207 1.00 86.62 183 GLU A N 1
ATOM 1468 C CA . GLU A 1 183 ? -4.401 -12.066 -11.692 1.00 86.62 183 GLU A CA 1
ATOM 1469 C C . GLU A 1 183 ? -4.065 -12.615 -10.298 1.00 86.62 183 GLU A C 1
ATOM 1471 O O . GLU A 1 183 ? -4.925 -12.591 -9.414 1.00 86.62 183 GLU A O 1
ATOM 1476 N N . GLU A 1 184 ? -2.814 -13.000 -10.043 1.00 89.31 184 GLU A N 1
ATOM 1477 C CA . GLU A 1 184 ? -2.355 -13.409 -8.707 1.00 89.31 184 GLU A CA 1
ATOM 1478 C C . GLU A 1 184 ? -2.488 -12.254 -7.690 1.00 89.31 184 GLU A C 1
ATOM 1480 O O . GLU A 1 184 ? -3.048 -12.439 -6.605 1.00 89.31 184 GLU A O 1
ATOM 1485 N N . ARG A 1 185 ? -2.112 -11.022 -8.076 1.00 85.94 185 ARG A N 1
ATOM 1486 C CA . ARG A 1 185 ? -2.343 -9.793 -7.284 1.00 85.94 185 ARG A CA 1
ATOM 1487 C C . ARG A 1 185 ? -3.833 -9.556 -6.983 1.00 85.94 185 ARG A C 1
ATOM 1489 O O . ARG A 1 185 ? -4.184 -9.220 -5.847 1.00 85.94 185 ARG A O 1
ATOM 1496 N N . LYS A 1 186 ? -4.737 -9.765 -7.956 1.00 83.31 186 LYS A N 1
ATOM 1497 C CA . LYS A 1 186 ? -6.201 -9.707 -7.727 1.00 83.31 186 LYS A CA 1
ATOM 1498 C C . LYS A 1 186 ? -6.660 -10.774 -6.730 1.00 83.31 186 LYS A C 1
ATOM 1500 O O . LYS A 1 186 ? -7.570 -10.490 -5.953 1.00 83.31 186 LYS A O 1
ATOM 1505 N N . GLY A 1 187 ? -6.038 -11.954 -6.722 1.00 87.81 187 GLY A N 1
ATOM 1506 C CA . GLY A 1 187 ? -6.308 -13.036 -5.771 1.00 87.81 187 GLY A CA 1
ATOM 1507 C C . GLY A 1 187 ? -6.155 -12.591 -4.314 1.00 87.81 187 GLY A C 1
ATOM 1508 O O . GLY A 1 187 ? -7.123 -12.657 -3.552 1.00 87.81 187 GLY A O 1
ATOM 1509 N N . PHE A 1 188 ? -4.987 -12.051 -3.945 1.00 88.94 188 PHE A N 1
ATOM 1510 C CA . PHE A 1 188 ? -4.728 -11.541 -2.587 1.00 88.94 188 PHE A CA 1
ATOM 1511 C C . PHE A 1 188 ? -5.718 -10.438 -2.184 1.00 88.94 188 PHE A C 1
ATOM 1513 O O . PHE A 1 188 ? -6.333 -10.513 -1.119 1.00 88.94 188 PHE A O 1
ATOM 1520 N N . ARG A 1 189 ? -5.954 -9.458 -3.070 1.00 82.31 189 ARG A N 1
ATOM 1521 C CA . ARG A 1 189 ? -6.928 -8.372 -2.853 1.00 82.31 189 ARG A CA 1
ATOM 1522 C C . ARG A 1 189 ? -8.344 -8.903 -2.610 1.00 82.31 189 ARG A C 1
ATOM 1524 O O . ARG A 1 189 ? -9.035 -8.423 -1.715 1.00 82.31 189 ARG A O 1
ATOM 1531 N N . ASN A 1 190 ? -8.796 -9.863 -3.417 1.00 84.62 190 ASN A N 1
ATOM 1532 C CA . ASN A 1 190 ? -10.142 -10.426 -3.310 1.00 84.62 190 ASN A CA 1
ATOM 1533 C C . ASN A 1 190 ? -10.307 -11.248 -2.019 1.00 84.62 190 ASN A C 1
ATOM 1535 O O . ASN A 1 190 ? -11.366 -11.175 -1.398 1.00 84.62 190 ASN A O 1
ATOM 1539 N N . ASN A 1 191 ? -9.265 -11.972 -1.591 1.00 88.88 191 ASN A N 1
ATOM 1540 C CA . ASN A 1 191 ? -9.250 -12.695 -0.318 1.00 88.88 191 ASN A CA 1
ATOM 1541 C C . ASN A 1 191 ? -9.348 -11.720 0.873 1.00 88.88 191 ASN A C 1
ATOM 1543 O O . ASN A 1 191 ? -10.297 -11.815 1.650 1.00 88.88 191 ASN A O 1
ATOM 1547 N N . LEU A 1 192 ? -8.466 -10.712 0.952 1.00 88.31 192 LEU A N 1
ATOM 1548 C CA . LEU A 1 192 ? -8.511 -9.688 2.009 1.00 88.31 192 LEU A CA 1
ATOM 1549 C C . LEU A 1 192 ? -9.867 -8.964 2.066 1.00 88.31 192 LEU A C 1
ATOM 1551 O O . LEU A 1 192 ? -10.423 -8.789 3.150 1.00 88.31 192 LEU A O 1
ATOM 1555 N N . LYS A 1 193 ? -10.445 -8.614 0.906 1.00 86.25 193 LYS A N 1
ATOM 1556 C CA . LYS A 1 193 ? -11.788 -8.020 0.827 1.00 86.25 193 LYS A CA 1
ATOM 1557 C C . LYS A 1 193 ? -12.849 -8.937 1.445 1.00 86.25 193 LYS A C 1
ATOM 1559 O O . LYS A 1 193 ? -13.596 -8.491 2.312 1.00 86.25 193 LYS A O 1
ATOM 1564 N N . LEU A 1 194 ? -12.897 -10.205 1.029 1.00 87.44 194 LEU A N 1
ATOM 1565 C CA . LEU A 1 194 ? -13.874 -11.183 1.521 1.00 87.44 194 LEU A CA 1
ATOM 1566 C C . LEU A 1 194 ? -13.708 -11.457 3.025 1.00 87.44 194 LEU A C 1
ATOM 1568 O O . LEU A 1 194 ? -14.698 -11.630 3.736 1.00 87.44 194 LEU A O 1
ATOM 1572 N N . LEU A 1 195 ? -12.466 -11.461 3.516 1.00 88.81 195 LEU A N 1
ATOM 1573 C CA . LEU A 1 195 ? -12.132 -11.588 4.933 1.00 88.81 195 LEU A CA 1
ATOM 1574 C C . LEU A 1 195 ? -12.704 -10.413 5.738 1.00 88.81 195 LEU A C 1
ATOM 1576 O O . LEU A 1 195 ? -13.362 -10.645 6.753 1.00 88.81 195 LEU A O 1
ATOM 1580 N N . TRP A 1 196 ? -12.528 -9.170 5.279 1.00 85.50 196 TRP A N 1
ATOM 1581 C CA . TRP A 1 196 ? -13.138 -8.002 5.926 1.00 85.50 196 TRP A CA 1
ATOM 1582 C C . TRP A 1 196 ? -14.671 -8.028 5.862 1.00 85.50 196 TRP A C 1
ATOM 1584 O O . TRP A 1 196 ? -15.322 -7.749 6.867 1.00 85.50 196 TRP A O 1
ATOM 1594 N N . GLU A 1 197 ? -15.255 -8.371 4.710 1.00 83.94 197 GLU A N 1
ATOM 1595 C CA . GLU A 1 197 ? -16.714 -8.402 4.510 1.00 83.94 197 GLU A CA 1
ATOM 1596 C C . GLU A 1 197 ? -17.412 -9.433 5.406 1.00 83.94 197 GLU A C 1
ATOM 1598 O O . GLU A 1 197 ? -18.471 -9.136 5.953 1.00 83.94 197 GLU A O 1
ATOM 1603 N N . LYS A 1 198 ? -16.802 -10.605 5.630 1.00 85.38 198 LYS A N 1
ATOM 1604 C CA . LYS A 1 198 ? -17.320 -11.608 6.574 1.00 85.38 198 LYS A CA 1
ATOM 1605 C C . LYS A 1 198 ? -17.162 -11.183 8.038 1.00 85.38 198 LYS A C 1
ATOM 1607 O O . LYS A 1 198 ? -18.110 -11.279 8.810 1.00 85.38 198 LYS A O 1
ATOM 1612 N N . ASN A 1 199 ? -15.978 -10.703 8.425 1.00 86.88 199 ASN A N 1
ATOM 1613 C CA . ASN A 1 199 ? -15.591 -10.616 9.840 1.00 86.88 199 ASN A CA 1
ATOM 1614 C C . ASN A 1 199 ? -15.766 -9.223 10.478 1.00 86.88 199 ASN A C 1
ATOM 1616 O O . ASN A 1 199 ? -15.517 -9.067 11.668 1.00 86.88 199 ASN A O 1
ATOM 1620 N N . THR A 1 200 ? -16.213 -8.202 9.732 1.00 79.69 200 THR A N 1
ATOM 1621 C CA . THR A 1 200 ? -16.538 -6.871 10.304 1.00 79.69 200 THR A CA 1
ATOM 1622 C C . THR A 1 200 ? -18.028 -6.653 10.601 1.00 79.69 200 THR A C 1
ATOM 1624 O O . THR A 1 200 ? -18.415 -5.576 11.057 1.00 79.69 200 THR A O 1
ATOM 1627 N N . SER A 1 201 ? -18.863 -7.684 10.422 1.00 78.12 201 SER A N 1
ATOM 1628 C CA . SER A 1 201 ? -20.266 -7.687 10.859 1.00 78.12 201 SER A CA 1
ATOM 1629 C C . SER A 1 201 ? -20.388 -7.549 12.388 1.00 78.12 201 SER A C 1
ATOM 1631 O O . SER A 1 201 ? -19.612 -8.180 13.114 1.00 78.12 201 SER A O 1
ATOM 1633 N N . PRO A 1 202 ? -21.380 -6.804 12.920 1.00 73.69 202 PRO A N 1
ATOM 1634 C CA . PRO A 1 202 ? -21.700 -6.786 14.350 1.00 73.69 202 PRO A CA 1
ATOM 1635 C C . PRO A 1 202 ? -21.862 -8.177 14.985 1.00 73.69 202 PRO A C 1
ATOM 1637 O O . PRO A 1 202 ? -21.530 -8.335 16.151 1.00 73.69 202 PRO A O 1
ATOM 1640 N N . ALA A 1 203 ? -22.279 -9.194 14.224 1.00 77.19 203 ALA A N 1
ATOM 1641 C CA . ALA A 1 203 ? -22.565 -10.535 14.743 1.00 77.19 203 ALA A CA 1
ATOM 1642 C C . ALA A 1 203 ? -21.345 -11.470 14.942 1.00 77.19 203 ALA A C 1
ATOM 1644 O O . ALA A 1 203 ? -21.515 -12.541 15.512 1.00 77.19 203 ALA A O 1
ATOM 1645 N N . ALA A 1 204 ? -20.139 -11.118 14.475 1.00 82.50 204 ALA A N 1
ATOM 1646 C CA . ALA A 1 204 ? -18.959 -11.989 14.614 1.00 82.50 204 ALA A CA 1
ATOM 1647 C C . ALA A 1 204 ? -18.493 -12.124 16.081 1.00 82.50 204 ALA A C 1
ATOM 1649 O O . ALA A 1 204 ? -18.509 -11.133 16.815 1.00 82.50 204 ALA A O 1
ATOM 1650 N N . SER A 1 205 ? -18.030 -13.301 16.519 1.00 88.25 205 SER A N 1
ATOM 1651 C CA . SER A 1 205 ? -17.406 -13.415 17.846 1.00 88.25 205 SER A CA 1
ATOM 1652 C C . SER A 1 205 ? -15.980 -12.851 17.837 1.00 88.25 205 SER A C 1
ATOM 1654 O O . SER A 1 205 ? -15.319 -12.797 16.797 1.00 88.25 205 SER A O 1
ATOM 1656 N N . ASP A 1 206 ? -15.467 -12.446 19.000 1.00 88.56 206 ASP A N 1
ATOM 1657 C CA . ASP A 1 206 ? -14.072 -11.996 19.107 1.00 88.56 206 ASP A CA 1
ATOM 1658 C C . ASP A 1 206 ? -13.071 -13.134 18.821 1.00 88.56 206 ASP A C 1
ATOM 1660 O O . ASP A 1 206 ? -11.957 -12.867 18.370 1.00 88.56 206 ASP A O 1
ATOM 1664 N N . GLU A 1 207 ? -13.473 -14.397 18.989 1.00 90.50 207 GLU A N 1
ATOM 1665 C CA . GLU A 1 207 ? -12.695 -15.580 18.604 1.00 90.50 207 GLU A CA 1
ATOM 1666 C C . GLU A 1 207 ? -12.633 -15.758 17.080 1.00 90.50 207 GLU A C 1
ATOM 1668 O O . GLU A 1 207 ? -11.535 -15.921 16.538 1.00 90.50 207 GLU A O 1
ATOM 1673 N N . ASP A 1 208 ? -13.756 -15.597 16.370 1.00 91.00 208 ASP A N 1
ATOM 1674 C CA . ASP A 1 208 ? -13.776 -15.561 14.898 1.00 91.00 208 ASP A CA 1
ATOM 1675 C C . ASP A 1 208 ? -12.886 -14.430 14.369 1.00 91.00 208 ASP A C 1
ATOM 1677 O O . ASP A 1 208 ? -12.107 -14.614 13.431 1.00 91.00 208 ASP A O 1
ATOM 1681 N N . VAL A 1 209 ? -12.944 -13.253 15.003 1.00 92.94 209 VAL A N 1
ATOM 1682 C CA . VAL A 1 209 ? -12.125 -12.101 14.611 1.00 92.94 209 VAL A CA 1
ATOM 1683 C C . VAL A 1 209 ? -10.636 -12.345 14.886 1.00 92.94 209 VAL A C 1
ATOM 1685 O O . VAL A 1 209 ? -9.808 -12.001 14.039 1.00 92.94 209 VAL A O 1
ATOM 1688 N N . LYS A 1 210 ? -10.256 -12.994 15.996 1.00 93.44 210 LYS A N 1
ATOM 1689 C CA . LYS A 1 210 ? -8.862 -13.427 16.240 1.00 93.44 210 LYS A CA 1
ATOM 1690 C C . LYS A 1 210 ? -8.384 -14.419 15.170 1.00 93.44 210 LYS A C 1
ATOM 1692 O O . LYS A 1 210 ? -7.237 -14.323 14.728 1.00 93.44 210 LYS A O 1
ATOM 1697 N N . VAL A 1 211 ? -9.236 -15.343 14.715 1.00 93.94 211 VAL A N 1
ATOM 1698 C CA . VAL A 1 211 ? -8.927 -16.256 13.595 1.00 93.94 211 VAL A CA 1
ATOM 1699 C C . VAL A 1 211 ? -8.785 -15.482 12.277 1.00 93.94 211 VAL A C 1
ATOM 1701 O O . VAL A 1 211 ? -7.809 -15.678 11.551 1.00 93.94 211 VAL A O 1
ATOM 1704 N N . ALA A 1 212 ? -9.681 -14.535 11.995 1.00 93.69 212 ALA A N 1
ATOM 1705 C CA . ALA A 1 212 ? -9.618 -13.682 10.809 1.00 93.69 212 ALA A CA 1
ATOM 1706 C C . ALA A 1 212 ? -8.359 -12.795 10.778 1.00 93.69 212 ALA A C 1
ATOM 1708 O O . ALA A 1 212 ? -7.756 -12.620 9.721 1.00 93.69 212 ALA A O 1
ATOM 1709 N N . LEU A 1 213 ? -7.910 -12.273 11.924 1.00 94.50 213 LEU A N 1
ATOM 1710 C CA . LEU A 1 213 ? -6.658 -11.515 12.039 1.00 94.50 213 LEU A CA 1
ATOM 1711 C C . LEU A 1 213 ? -5.425 -12.392 11.746 1.00 94.50 213 LEU A C 1
ATOM 1713 O O . LEU A 1 213 ? -4.501 -11.935 11.068 1.00 94.50 213 LEU A O 1
ATOM 1717 N N . LYS A 1 214 ? -5.431 -13.665 12.170 1.00 94.81 214 LYS A N 1
ATOM 1718 C CA . LYS A 1 214 ? -4.382 -14.642 11.822 1.00 94.81 214 LYS A CA 1
ATOM 1719 C C . LYS A 1 214 ? -4.365 -14.950 10.319 1.00 94.81 214 LYS A C 1
ATOM 1721 O O . LYS A 1 214 ? -3.297 -14.890 9.710 1.00 94.81 214 LYS A O 1
ATOM 1726 N N . GLU A 1 215 ? -5.518 -15.206 9.692 1.00 94.81 215 GLU A N 1
ATOM 1727 C CA . GLU A 1 215 ? -5.562 -15.452 8.238 1.00 94.81 215 GLU A CA 1
ATOM 1728 C C . GLU A 1 215 ? -5.232 -14.190 7.425 1.00 94.81 215 GLU A C 1
ATOM 1730 O O . GLU A 1 215 ? -4.563 -14.284 6.399 1.00 94.81 215 GLU A O 1
ATOM 1735 N N . MET A 1 216 ? -5.577 -12.990 7.902 1.00 93.81 216 MET A N 1
ATOM 1736 C CA . MET A 1 216 ? -5.150 -11.737 7.269 1.00 93.81 216 MET A CA 1
ATOM 1737 C C . MET A 1 216 ? -3.616 -11.634 7.208 1.00 93.81 216 MET A C 1
ATOM 1739 O O . MET A 1 216 ? -3.069 -11.260 6.167 1.00 93.81 216 MET A O 1
ATOM 1743 N N . LEU A 1 217 ? -2.911 -11.991 8.288 1.00 93.94 217 LEU A N 1
ATOM 1744 C CA . LEU A 1 217 ? -1.445 -12.051 8.291 1.00 93.94 217 LEU A CA 1
ATOM 1745 C C . LEU A 1 217 ? -0.903 -13.160 7.376 1.00 93.94 217 LEU A C 1
ATOM 1747 O O . LEU A 1 217 ? 0.087 -12.932 6.682 1.00 93.94 217 LEU A O 1
ATOM 1751 N N . ASN A 1 218 ? -1.559 -14.322 7.317 1.00 96.06 218 ASN A N 1
ATOM 1752 C CA . ASN A 1 218 ? -1.205 -15.418 6.408 1.00 96.06 218 ASN A CA 1
ATOM 1753 C C . ASN A 1 218 ? -1.297 -14.984 4.932 1.00 96.06 218 ASN A C 1
ATOM 1755 O O . ASN A 1 218 ? -0.359 -15.170 4.156 1.00 96.06 218 ASN A O 1
ATOM 1759 N N . VAL A 1 219 ? -2.399 -14.333 4.546 1.00 94.50 219 VAL A N 1
ATOM 1760 C CA . VAL A 1 219 ? -2.608 -13.785 3.195 1.00 94.50 219 VAL A CA 1
ATOM 1761 C C . VAL A 1 219 ? -1.572 -12.707 2.867 1.00 94.50 219 VAL A C 1
ATOM 1763 O O . VAL A 1 219 ? -1.014 -12.724 1.770 1.00 94.50 219 VAL A O 1
ATOM 1766 N N . LYS A 1 220 ? -1.243 -11.820 3.818 1.00 93.44 220 LYS A N 1
ATOM 1767 C CA . LYS A 1 220 ? -0.179 -10.818 3.638 1.00 93.44 220 LYS A CA 1
ATOM 1768 C C . LYS A 1 220 ? 1.216 -11.443 3.509 1.00 93.44 220 LYS A C 1
ATOM 1770 O O . LYS A 1 220 ? 1.989 -10.982 2.675 1.00 93.44 220 LYS A O 1
ATOM 1775 N N . GLN A 1 221 ? 1.536 -12.503 4.255 1.00 96.62 221 GLN A N 1
ATOM 1776 C CA . GLN A 1 221 ? 2.813 -13.220 4.116 1.00 96.62 221 GLN A CA 1
ATOM 1777 C C . GLN A 1 221 ? 2.921 -13.885 2.738 1.00 96.62 221 GLN A C 1
ATOM 1779 O O . GLN A 1 221 ? 3.894 -13.649 2.025 1.00 96.62 221 GLN A O 1
ATOM 1784 N N . LYS A 1 222 ? 1.872 -14.595 2.298 1.00 96.31 222 LYS A N 1
ATOM 1785 C CA . LYS A 1 222 ? 1.784 -15.159 0.938 1.00 96.31 222 LYS A CA 1
ATOM 1786 C C . LYS A 1 222 ? 1.948 -14.079 -0.145 1.00 96.31 222 LYS A C 1
ATOM 1788 O O . LYS A 1 222 ? 2.641 -14.321 -1.131 1.00 96.31 222 LYS A O 1
ATOM 1793 N N . GLN A 1 223 ? 1.372 -12.886 0.048 1.00 93.44 223 GLN A N 1
ATOM 1794 C CA . GLN A 1 223 ? 1.573 -11.746 -0.855 1.00 93.44 223 GLN A CA 1
ATOM 1795 C C . GLN A 1 223 ? 3.029 -11.254 -0.849 1.00 93.44 223 GLN A C 1
ATOM 1797 O O . GLN A 1 223 ? 3.591 -11.056 -1.920 1.00 93.44 223 GLN A O 1
ATOM 1802 N N . VAL A 1 224 ? 3.665 -11.085 0.315 1.00 93.94 224 VAL A N 1
ATOM 1803 C CA . VAL A 1 224 ? 5.077 -10.668 0.413 1.00 93.94 224 VAL A CA 1
ATOM 1804 C C . VAL A 1 224 ? 6.010 -11.685 -0.251 1.00 93.94 224 VAL A C 1
ATOM 1806 O O . VAL A 1 224 ? 6.921 -11.296 -0.981 1.00 93.94 224 VAL A O 1
ATOM 1809 N N . ASP A 1 225 ? 5.772 -12.983 -0.071 1.00 95.94 225 ASP A N 1
ATOM 1810 C CA . ASP A 1 225 ? 6.609 -14.033 -0.662 1.00 95.94 225 ASP A CA 1
ATOM 1811 C C . ASP A 1 225 ? 6.394 -14.187 -2.175 1.00 95.94 225 ASP A C 1
ATOM 1813 O O . ASP A 1 225 ? 7.335 -14.502 -2.907 1.00 95.94 225 ASP A O 1
ATOM 1817 N N . PHE A 1 226 ? 5.197 -13.870 -2.674 1.00 95.25 226 PHE A N 1
ATOM 1818 C CA . PHE A 1 226 ? 4.952 -13.626 -4.096 1.00 95.25 226 PHE A CA 1
ATOM 1819 C C . PHE A 1 226 ? 5.667 -12.352 -4.590 1.00 95.25 226 PHE A C 1
ATOM 1821 O O . PHE A 1 226 ? 6.324 -12.380 -5.631 1.00 95.25 226 PHE A O 1
ATOM 1828 N N . GLU A 1 227 ? 5.619 -11.248 -3.837 1.00 90.25 227 GLU A N 1
ATOM 1829 C CA . GLU A 1 227 ? 6.245 -9.973 -4.212 1.00 90.25 227 GLU A CA 1
ATOM 1830 C C . GLU A 1 227 ? 7.785 -10.020 -4.220 1.00 90.25 227 GLU A C 1
ATOM 1832 O O . GLU A 1 227 ? 8.398 -9.214 -4.927 1.00 90.25 227 GLU A O 1
ATOM 1837 N N . LYS A 1 228 ? 8.395 -10.975 -3.502 1.00 93.00 228 LYS A N 1
ATOM 1838 C CA . LYS A 1 228 ? 9.822 -11.345 -3.594 1.00 93.00 228 LYS A CA 1
ATOM 1839 C C . LYS A 1 228 ? 10.154 -12.176 -4.840 1.00 93.00 228 LYS A C 1
ATOM 1841 O O . LYS A 1 228 ? 11.229 -12.001 -5.396 1.00 93.00 228 LYS A O 1
ATOM 1846 N N . LYS A 1 229 ? 9.253 -13.067 -5.278 1.00 93.62 229 LYS A N 1
ATOM 1847 C CA . LYS A 1 229 ? 9.470 -14.019 -6.394 1.00 93.62 229 LYS A CA 1
ATOM 1848 C C . LYS A 1 229 ? 9.048 -13.481 -7.767 1.00 93.62 229 LYS A C 1
ATOM 1850 O O . LYS A 1 229 ? 9.563 -13.924 -8.791 1.00 93.62 229 LYS A O 1
ATOM 1855 N N . GLN A 1 230 ? 8.134 -12.509 -7.826 1.00 91.69 230 GLN A N 1
ATOM 1856 C CA . GLN A 1 230 ? 7.719 -11.874 -9.088 1.00 91.69 230 GLN A CA 1
ATOM 1857 C C . GLN A 1 230 ? 8.876 -11.286 -9.934 1.00 91.69 230 GLN A C 1
ATOM 1859 O O . GLN A 1 230 ? 8.769 -11.378 -11.158 1.00 91.69 230 GLN A O 1
ATOM 1864 N N . PRO A 1 231 ? 9.988 -10.733 -9.389 1.00 91.75 231 PRO A N 1
ATOM 1865 C CA . PRO A 1 231 ? 11.045 -10.166 -10.225 1.00 91.75 231 PRO A CA 1
ATOM 1866 C C . PRO A 1 231 ? 11.757 -11.230 -11.062 1.00 91.75 231 PRO A C 1
ATOM 1868 O O . PRO A 1 231 ? 12.028 -10.991 -12.230 1.00 91.75 231 PRO A O 1
ATOM 1871 N N . GLU A 1 232 ? 11.974 -12.434 -10.524 1.00 94.06 232 GLU A N 1
ATOM 1872 C CA . GLU A 1 232 ? 12.559 -13.568 -11.261 1.00 94.06 232 GLU A CA 1
ATOM 1873 C C . GLU A 1 232 ? 11.691 -14.017 -12.445 1.00 94.06 232 GLU A C 1
ATOM 1875 O O . GLU A 1 232 ? 12.201 -14.549 -13.430 1.00 94.06 232 GLU A O 1
ATOM 1880 N N . ARG A 1 233 ? 10.370 -13.805 -12.371 1.00 95.00 233 ARG A N 1
ATOM 1881 C CA . ARG A 1 233 ? 9.442 -14.094 -13.476 1.00 95.00 233 ARG A CA 1
ATOM 1882 C C . ARG A 1 233 ? 9.571 -13.060 -14.593 1.00 95.00 233 ARG A C 1
ATOM 1884 O O . ARG A 1 233 ? 9.547 -13.439 -15.759 1.00 95.00 233 ARG A O 1
ATOM 1891 N N . PHE A 1 234 ? 9.750 -11.785 -14.247 1.00 95.31 234 PHE A N 1
ATOM 1892 C CA . PHE A 1 234 ? 9.991 -10.718 -15.223 1.00 95.31 234 PHE A CA 1
ATOM 1893 C C . PHE A 1 234 ? 11.406 -10.772 -15.816 1.00 95.31 234 PHE A C 1
ATOM 1895 O O . PHE A 1 234 ? 11.551 -10.626 -17.026 1.00 95.31 234 PHE A O 1
ATOM 1902 N N . MET A 1 235 ? 12.429 -11.103 -15.021 1.00 95.19 235 MET A N 1
ATOM 1903 C CA . MET A 1 235 ? 13.824 -11.224 -15.480 1.00 95.19 235 MET A CA 1
ATOM 1904 C C . MET A 1 235 ? 14.070 -12.349 -16.507 1.00 95.19 235 MET A C 1
ATOM 1906 O O . MET A 1 235 ? 15.158 -12.442 -17.066 1.00 95.19 235 MET A O 1
ATOM 1910 N N . LYS A 1 236 ? 13.063 -13.189 -16.793 1.00 95.62 236 LYS A N 1
ATOM 1911 C CA . LYS A 1 236 ? 13.076 -14.185 -17.884 1.00 95.62 236 LYS A CA 1
ATOM 1912 C C . LYS A 1 236 ? 12.629 -13.629 -19.243 1.00 95.62 236 LYS A C 1
ATOM 1914 O O . LYS A 1 236 ? 12.774 -14.323 -20.243 1.00 95.62 236 LYS A O 1
ATOM 1919 N N . VAL A 1 237 ? 12.054 -12.423 -19.284 1.00 96.81 237 VAL A N 1
ATOM 1920 C CA . VAL A 1 237 ? 11.472 -11.805 -20.498 1.00 96.81 237 VAL A CA 1
ATOM 1921 C C . VAL A 1 237 ? 11.912 -10.350 -20.722 1.00 96.81 237 VAL A C 1
ATOM 1923 O O . VAL A 1 237 ? 11.866 -9.860 -21.849 1.00 96.81 237 VAL A O 1
ATOM 1926 N N . ILE A 1 238 ? 12.369 -9.665 -19.671 1.00 95.31 238 ILE A N 1
ATOM 1927 C CA . ILE A 1 238 ? 12.926 -8.302 -19.680 1.00 95.31 238 ILE A CA 1
ATOM 1928 C C . ILE A 1 238 ? 14.164 -8.246 -18.767 1.00 95.31 238 ILE A C 1
ATOM 1930 O O . ILE A 1 238 ? 14.345 -9.125 -17.932 1.00 95.31 238 ILE A O 1
ATOM 1934 N N . SER A 1 239 ? 15.033 -7.239 -18.890 1.00 94.50 239 SER A N 1
ATOM 1935 C CA . SER A 1 239 ? 16.256 -7.161 -18.065 1.00 94.50 239 SER A CA 1
ATOM 1936 C C . SER A 1 239 ? 15.987 -6.827 -16.588 1.00 94.50 239 SER A C 1
ATOM 1938 O O . SER A 1 239 ? 14.895 -6.380 -16.217 1.00 94.50 239 SER A O 1
ATOM 1940 N N . ALA A 1 240 ? 17.000 -6.974 -15.724 1.00 92.25 240 ALA A N 1
ATOM 1941 C CA . ALA A 1 240 ? 16.929 -6.524 -14.328 1.00 92.25 240 ALA A CA 1
ATOM 1942 C C . ALA A 1 240 ? 16.650 -5.007 -14.244 1.00 92.25 240 ALA A C 1
ATOM 1944 O O . ALA A 1 240 ? 15.749 -4.575 -13.521 1.00 92.25 240 ALA A O 1
ATOM 1945 N N . ARG A 1 241 ? 17.329 -4.212 -15.087 1.00 91.44 241 ARG A N 1
ATOM 1946 C CA . ARG A 1 241 ? 17.083 -2.771 -15.285 1.00 91.44 241 ARG A CA 1
ATOM 1947 C C . ARG A 1 241 ? 15.629 -2.461 -15.674 1.00 91.44 241 ARG A C 1
ATOM 1949 O O . ARG A 1 241 ? 15.013 -1.574 -15.080 1.00 91.44 241 ARG A O 1
ATOM 1956 N N . GLN A 1 242 ? 15.050 -3.200 -16.626 1.00 93.00 242 GLN A N 1
ATOM 1957 C CA . GLN A 1 242 ? 13.637 -3.051 -17.014 1.00 93.00 242 GLN A CA 1
ATOM 1958 C C . GLN A 1 242 ? 12.679 -3.501 -15.891 1.00 93.00 242 GLN A C 1
ATOM 1960 O O . GLN A 1 242 ? 11.646 -2.869 -15.676 1.00 93.00 242 GLN A O 1
ATOM 1965 N N . THR A 1 243 ? 13.039 -4.531 -15.119 1.00 92.38 243 THR A N 1
ATOM 1966 C CA . THR A 1 243 ? 12.243 -5.054 -13.992 1.00 92.38 243 THR A CA 1
ATOM 1967 C C . THR A 1 243 ? 12.184 -4.073 -12.813 1.00 92.38 243 THR A C 1
ATOM 1969 O O . THR A 1 243 ? 11.121 -3.887 -12.220 1.00 92.38 243 THR A O 1
ATOM 1972 N N . VAL A 1 244 ? 13.282 -3.374 -12.500 1.00 88.25 244 VAL A N 1
ATOM 1973 C CA . VAL A 1 244 ? 13.263 -2.268 -11.523 1.00 88.25 244 VAL A CA 1
ATOM 1974 C C . VAL A 1 244 ? 12.485 -1.070 -12.065 1.00 88.25 244 VAL A C 1
ATOM 1976 O O . VAL A 1 244 ? 11.690 -0.478 -11.330 1.00 88.25 244 VAL A O 1
ATOM 1979 N N . ARG A 1 245 ? 12.636 -0.733 -13.357 1.00 88.50 245 ARG A N 1
ATOM 1980 C CA . ARG A 1 245 ? 11.838 0.339 -13.973 1.00 88.50 245 ARG A CA 1
ATOM 1981 C C . ARG A 1 245 ? 10.338 0.046 -13.882 1.00 88.50 245 ARG A C 1
ATOM 1983 O O . ARG A 1 245 ? 9.602 0.946 -13.500 1.00 88.50 245 ARG A O 1
ATOM 1990 N N . LEU A 1 246 ? 9.902 -1.200 -14.097 1.00 90.12 246 LEU A N 1
ATOM 1991 C CA . LEU A 1 246 ? 8.502 -1.614 -13.937 1.00 90.12 246 LEU A CA 1
ATOM 1992 C C . LEU A 1 246 ? 7.918 -1.213 -12.580 1.00 90.12 246 LEU A C 1
ATOM 1994 O O . LEU A 1 246 ? 6.852 -0.608 -12.550 1.00 90.12 246 LEU A O 1
ATOM 1998 N N . GLN A 1 247 ? 8.613 -1.482 -11.469 1.00 83.12 247 GLN A N 1
ATOM 1999 C CA . GLN A 1 247 ? 8.119 -1.112 -10.134 1.00 83.12 247 GLN A CA 1
ATOM 2000 C C . GLN A 1 247 ? 7.862 0.404 -10.013 1.00 83.12 247 GLN A C 1
ATOM 2002 O O . GLN A 1 247 ? 6.872 0.813 -9.409 1.00 83.12 247 GLN A O 1
ATOM 2007 N N . ASN A 1 248 ? 8.705 1.235 -10.636 1.00 80.56 248 ASN A N 1
ATOM 2008 C CA . ASN A 1 248 ? 8.530 2.688 -10.667 1.00 80.56 248 ASN A CA 1
ATOM 2009 C C . ASN A 1 248 ? 7.416 3.126 -11.636 1.00 80.56 248 ASN A C 1
ATOM 2011 O O . ASN A 1 248 ? 6.577 3.945 -11.266 1.00 80.56 248 ASN A O 1
ATOM 2015 N N . SER A 1 249 ? 7.360 2.569 -12.848 1.00 84.88 249 SER A N 1
ATOM 2016 C CA . SER A 1 249 ? 6.355 2.914 -13.866 1.00 84.88 249 SER A CA 1
ATOM 2017 C C . SER A 1 249 ? 4.940 2.466 -13.474 1.00 84.88 249 SER A C 1
ATOM 2019 O O . SER A 1 249 ? 3.973 3.157 -13.785 1.00 84.88 249 SER A O 1
ATOM 2021 N N . GLU A 1 250 ? 4.790 1.367 -12.724 1.00 82.50 250 GLU A N 1
ATOM 2022 C CA . GLU A 1 250 ? 3.497 0.956 -12.158 1.00 82.50 250 GLU A CA 1
ATOM 2023 C C . GLU A 1 250 ? 2.945 1.972 -11.135 1.00 82.50 250 GLU A C 1
ATOM 2025 O O . GLU A 1 250 ? 1.724 2.119 -11.029 1.00 82.50 250 GLU A O 1
ATOM 2030 N N . ILE A 1 251 ? 3.821 2.694 -10.418 1.00 75.12 251 ILE A N 1
ATOM 2031 C CA . ILE A 1 251 ? 3.463 3.797 -9.506 1.00 75.12 251 ILE A CA 1
ATOM 2032 C C . ILE A 1 251 ? 3.245 5.100 -10.292 1.00 75.12 251 ILE A C 1
ATOM 2034 O O . ILE A 1 251 ? 2.265 5.804 -10.049 1.00 75.12 251 ILE A O 1
ATOM 2038 N N . GLY A 1 252 ? 4.121 5.402 -11.258 1.00 76.94 252 GLY A N 1
ATOM 2039 C CA . GLY A 1 252 ? 4.038 6.588 -12.118 1.00 76.94 252 GLY A CA 1
ATOM 2040 C C . GLY A 1 252 ? 2.711 6.668 -12.871 1.00 76.94 252 GLY A C 1
ATOM 2041 O O . GLY A 1 252 ? 1.999 7.663 -12.748 1.00 76.94 252 GLY A O 1
ATOM 2042 N N . PHE A 1 253 ? 2.308 5.577 -13.531 1.00 81.38 253 PHE A N 1
ATOM 2043 C CA . PHE A 1 253 ? 1.010 5.485 -14.206 1.00 81.38 253 PHE A CA 1
ATOM 2044 C C . PHE A 1 253 ? -0.172 5.732 -13.256 1.00 81.38 253 PHE A C 1
ATOM 2046 O O . PHE A 1 253 ? -1.152 6.366 -13.636 1.00 81.38 253 PHE A O 1
ATOM 2053 N N . GLN A 1 254 ? -0.094 5.247 -12.010 1.00 73.62 254 GLN A N 1
ATOM 2054 C CA . GLN A 1 254 ? -1.160 5.448 -11.025 1.00 73.62 254 GLN A CA 1
ATOM 2055 C C . GLN A 1 254 ? -1.247 6.909 -10.576 1.00 73.62 254 GLN A C 1
ATOM 2057 O O . GLN A 1 254 ? -2.355 7.435 -10.498 1.00 73.62 254 GLN A O 1
ATOM 2062 N N . ARG A 1 255 ? -0.116 7.592 -10.343 1.00 74.38 255 ARG A N 1
ATOM 2063 C CA . ARG A 1 255 ? -0.113 9.037 -10.049 1.00 74.38 255 ARG A CA 1
ATOM 2064 C C . ARG A 1 255 ? -0.677 9.853 -11.212 1.00 74.38 255 ARG A C 1
ATOM 2066 O O . ARG A 1 255 ? -1.501 10.731 -10.975 1.00 74.38 255 ARG A O 1
ATOM 2073 N N . GLU A 1 256 ? -0.297 9.529 -12.443 1.00 77.62 256 GLU A N 1
ATOM 2074 C CA . GLU A 1 256 ? -0.752 10.259 -13.631 1.00 77.62 256 GLU A CA 1
ATOM 2075 C C . GLU A 1 256 ? -2.254 10.066 -13.890 1.00 77.62 256 GLU A C 1
ATOM 2077 O O . GLU A 1 256 ? -2.988 11.036 -14.068 1.00 77.62 256 GLU A O 1
ATOM 2082 N N . LEU A 1 257 ? -2.750 8.829 -13.777 1.00 77.44 257 LEU A N 1
ATOM 2083 C CA . LEU A 1 257 ? -4.181 8.523 -13.850 1.00 77.44 257 LEU A CA 1
ATOM 2084 C C . LEU A 1 257 ? -4.990 9.268 -12.771 1.00 77.44 257 LEU A C 1
ATOM 2086 O O . LEU A 1 257 ? -6.108 9.707 -13.032 1.00 77.44 257 LEU A O 1
ATOM 2090 N N . LEU A 1 258 ? -4.441 9.437 -11.563 1.00 68.75 258 LEU A N 1
ATOM 2091 C CA . LEU A 1 258 ? -5.092 10.200 -10.491 1.00 68.75 258 LEU A CA 1
ATOM 2092 C C . LEU A 1 258 ? -5.107 11.710 -10.773 1.00 68.75 258 LEU A C 1
ATOM 2094 O O . LEU A 1 258 ? -6.117 12.351 -10.484 1.00 68.75 258 LEU A O 1
ATOM 2098 N N . LYS A 1 259 ? -4.037 12.276 -11.351 1.00 73.56 259 LYS A N 1
ATOM 2099 C CA . LYS A 1 259 ? -4.015 13.677 -11.813 1.00 73.56 259 LYS A CA 1
ATOM 2100 C C . LYS A 1 259 ? -5.074 13.910 -12.891 1.00 73.56 259 LYS A C 1
ATOM 2102 O O . LYS A 1 259 ? -5.938 14.767 -12.717 1.00 73.56 259 LYS A O 1
ATOM 2107 N N . GLU A 1 260 ? -5.092 13.077 -13.932 1.00 73.69 260 GLU A N 1
ATOM 2108 C CA . GLU A 1 260 ? -6.053 13.207 -15.032 1.00 73.69 260 GLU A CA 1
ATOM 2109 C C . GLU A 1 260 ? -7.510 13.093 -14.539 1.00 73.69 260 GLU A C 1
ATOM 2111 O O . GLU A 1 260 ? -8.381 13.869 -14.941 1.00 73.69 260 GLU A O 1
ATOM 2116 N N . LEU A 1 261 ? -7.799 12.156 -13.627 1.00 70.69 261 LEU A N 1
ATOM 2117 C CA . LEU A 1 261 ? -9.142 11.997 -13.060 1.00 70.69 261 LEU A CA 1
ATOM 2118 C C . LEU A 1 261 ? -9.550 13.187 -12.170 1.00 70.69 261 LEU A C 1
ATOM 2120 O O . LEU A 1 261 ? -10.707 13.609 -12.243 1.00 70.69 261 LEU A O 1
ATOM 2124 N N . ARG A 1 262 ? -8.617 13.795 -11.418 1.00 70.38 262 ARG A N 1
ATOM 2125 C CA . ARG A 1 262 ? -8.854 15.050 -10.671 1.00 70.38 262 ARG A CA 1
ATOM 2126 C C . ARG A 1 262 ? -9.197 16.214 -11.593 1.00 70.38 262 ARG A C 1
ATOM 2128 O O . ARG A 1 262 ? -10.182 16.911 -11.354 1.00 70.38 262 ARG A O 1
ATOM 2135 N N . GLU A 1 263 ? -8.422 16.417 -12.652 1.00 76.69 263 GLU A N 1
ATOM 2136 C CA . GLU A 1 263 ? -8.641 17.508 -13.608 1.00 76.69 263 GLU A CA 1
ATOM 2137 C C . GLU A 1 263 ? -9.975 17.351 -14.340 1.00 76.69 263 GLU A C 1
ATOM 2139 O O . GLU A 1 263 ? -10.772 18.291 -14.394 1.00 76.69 263 GLU A O 1
ATOM 2144 N N . ARG A 1 264 ? -10.284 16.135 -14.810 1.00 75.00 264 ARG A N 1
ATOM 2145 C CA . ARG A 1 264 ? -11.589 15.801 -15.400 1.00 75.00 264 ARG A CA 1
ATOM 2146 C C . ARG A 1 264 ? -12.740 16.031 -14.414 1.00 75.00 264 ARG A C 1
ATOM 2148 O O . ARG A 1 264 ? -13.792 16.523 -14.823 1.00 75.00 264 ARG A O 1
ATOM 2155 N N . ALA A 1 265 ? -12.572 15.705 -13.130 1.00 70.81 265 ALA A N 1
ATOM 2156 C CA . ALA A 1 265 ? -13.581 15.980 -12.105 1.00 70.81 265 ALA A CA 1
ATOM 2157 C C . ALA A 1 265 ? -13.804 17.493 -11.920 1.00 70.81 265 ALA A C 1
ATOM 2159 O O . ALA A 1 265 ? -14.951 17.943 -11.969 1.00 70.81 265 ALA A O 1
ATOM 2160 N N . ARG A 1 266 ? -12.724 18.283 -11.814 1.00 77.06 266 ARG A N 1
ATOM 2161 C CA . ARG A 1 266 ? -12.779 19.748 -11.666 1.00 77.06 266 ARG A CA 1
ATOM 2162 C C . ARG A 1 266 ? -13.464 20.417 -12.862 1.00 77.06 266 ARG A C 1
ATOM 2164 O O . ARG A 1 266 ? -14.449 21.127 -12.677 1.00 77.06 266 ARG A O 1
ATOM 2171 N N . GLN A 1 267 ? -13.051 20.086 -14.088 1.00 79.75 267 GLN A N 1
ATOM 2172 C CA . GLN A 1 267 ? -13.674 20.587 -15.323 1.00 79.75 267 GLN A CA 1
ATOM 2173 C C . GLN A 1 267 ? -15.168 20.235 -15.418 1.00 79.75 267 GLN A C 1
ATOM 2175 O O . GLN A 1 267 ? -15.977 21.023 -15.909 1.00 79.75 267 GLN A O 1
ATOM 2180 N N . ASN A 1 268 ? -15.565 19.046 -14.955 1.00 76.06 268 ASN A N 1
ATOM 2181 C CA . ASN A 1 268 ? -16.971 18.643 -14.927 1.00 76.06 268 ASN A CA 1
ATOM 2182 C C . ASN A 1 268 ? -17.776 19.387 -13.848 1.00 76.06 268 ASN A C 1
ATOM 2184 O O . ASN A 1 268 ? -18.965 19.640 -14.051 1.00 76.06 268 ASN A O 1
ATOM 2188 N N . GLN A 1 269 ? -17.157 19.764 -12.728 1.00 77.81 269 GLN A N 1
ATOM 2189 C CA . GLN A 1 269 ? -17.772 20.612 -11.706 1.00 77.81 269 GLN A CA 1
ATOM 2190 C C . GLN A 1 269 ? -17.946 22.055 -12.205 1.00 77.81 269 GLN A C 1
ATOM 2192 O O . GLN A 1 269 ? -19.054 22.584 -12.118 1.00 77.81 269 GLN A O 1
ATOM 2197 N N . GLU A 1 270 ? -16.910 22.642 -12.810 1.00 83.12 270 GLU A N 1
ATOM 2198 C CA . GLU A 1 270 ? -16.940 23.962 -13.463 1.00 83.12 270 GLU A CA 1
ATOM 2199 C C . GLU A 1 270 ? -18.069 24.034 -14.513 1.00 83.12 270 GLU A C 1
ATOM 2201 O O . GLU A 1 270 ? -18.921 24.924 -14.469 1.00 83.12 270 GLU A O 1
ATOM 2206 N N . LYS A 1 271 ? -18.160 23.034 -15.406 1.00 83.12 271 LYS A N 1
ATOM 2207 C CA . LYS A 1 271 ? -19.230 22.931 -16.420 1.00 83.12 271 LYS A CA 1
ATOM 2208 C C . LYS A 1 271 ? -20.632 22.856 -15.808 1.00 83.12 271 LYS A C 1
ATOM 2210 O O . LYS A 1 271 ? -21.537 23.533 -16.294 1.00 83.12 271 LYS A O 1
ATOM 2215 N N . ARG A 1 272 ? -20.828 22.090 -14.725 1.00 81.38 272 ARG A N 1
ATOM 2216 C CA . ARG A 1 272 ? -22.117 22.041 -14.000 1.00 81.38 272 ARG A CA 1
ATOM 2217 C C . ARG A 1 272 ? -22.454 23.380 -13.341 1.00 81.38 272 ARG A C 1
ATOM 2219 O O . ARG A 1 272 ? -23.619 23.769 -13.337 1.00 81.38 272 ARG A O 1
ATOM 2226 N N . GLN A 1 273 ? -21.467 24.082 -12.783 1.00 82.25 273 GLN A N 1
ATOM 2227 C CA . GLN A 1 273 ? -21.670 25.397 -12.168 1.00 82.25 273 GLN A CA 1
ATOM 2228 C C . GLN A 1 273 ? -22.080 26.441 -13.215 1.00 82.25 273 GLN A C 1
ATOM 2230 O O . GLN A 1 273 ? -23.090 27.112 -13.010 1.00 82.25 273 GLN A O 1
ATOM 2235 N N . MET A 1 274 ? -21.398 26.502 -14.365 1.00 80.62 274 MET A N 1
ATOM 2236 C CA . MET A 1 274 ? -21.766 27.390 -15.480 1.00 80.62 274 MET A CA 1
ATOM 2237 C C . MET A 1 274 ? -23.183 27.111 -16.008 1.00 80.62 274 MET A C 1
ATOM 22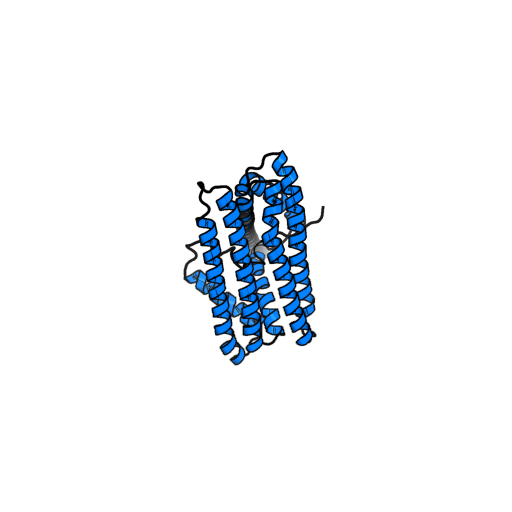39 O O . MET A 1 274 ? -23.999 28.027 -16.085 1.00 80.62 274 MET A O 1
ATOM 2243 N N . GLN A 1 275 ? -23.525 25.844 -16.275 1.00 82.62 275 GLN A N 1
ATOM 2244 C CA . GLN A 1 275 ? -24.871 25.460 -16.736 1.00 82.62 275 GLN A CA 1
ATOM 2245 C C . GLN A 1 275 ? -25.969 25.800 -15.712 1.00 82.62 275 GLN A C 1
ATOM 2247 O O . GLN A 1 275 ? -27.070 26.203 -16.089 1.00 82.62 275 GLN A O 1
ATOM 2252 N N . ASN A 1 276 ? -25.684 25.667 -14.413 1.00 80.56 276 ASN A N 1
ATOM 2253 C CA . ASN A 1 276 ? -26.614 26.058 -13.352 1.00 80.56 276 ASN A CA 1
ATOM 2254 C C . ASN A 1 276 ? -26.717 27.585 -13.182 1.00 80.56 276 ASN A C 1
ATOM 2256 O O . ASN A 1 276 ? -27.779 28.064 -12.788 1.00 80.56 276 ASN A O 1
ATOM 2260 N N . GLY A 1 277 ? -25.658 28.341 -13.489 1.00 82.12 277 GLY A N 1
ATOM 2261 C CA . GLY A 1 277 ? -25.678 29.805 -13.572 1.00 82.12 277 GLY A CA 1
ATOM 2262 C C . GLY A 1 277 ? -26.612 30.282 -14.682 1.00 82.12 277 GLY A C 1
ATOM 2263 O O . GLY A 1 277 ? -27.639 30.888 -14.390 1.00 82.12 277 GLY A O 1
ATOM 2264 N N . GLN A 1 278 ? -26.340 29.862 -15.920 1.00 79.12 278 GLN A N 1
ATOM 2265 C CA . GLN A 1 278 ? -27.154 30.178 -17.102 1.00 79.12 278 GLN A CA 1
ATOM 2266 C C . GLN A 1 278 ? -28.635 29.823 -16.894 1.00 79.12 278 GLN A C 1
ATOM 2268 O O . GLN A 1 278 ? -29.520 30.642 -17.116 1.00 79.12 278 GLN A O 1
ATOM 2273 N N . ARG A 1 279 ? -28.939 28.633 -16.354 1.00 74.62 279 ARG A N 1
ATOM 2274 C CA . ARG A 1 279 ? -30.328 28.253 -16.026 1.00 74.62 279 ARG A CA 1
ATOM 2275 C C . ARG A 1 279 ? -30.997 29.207 -15.030 1.00 74.62 279 ARG A C 1
ATOM 2277 O O . ARG A 1 279 ? -32.188 29.478 -15.172 1.00 74.62 279 ARG A O 1
ATOM 2284 N N . ARG A 1 280 ? -30.269 29.718 -14.031 1.00 79.38 280 ARG A N 1
ATOM 2285 C CA . ARG A 1 280 ? -30.792 30.695 -13.056 1.00 79.38 280 ARG A CA 1
ATOM 2286 C C . ARG A 1 280 ? -30.996 32.075 -13.678 1.00 79.38 280 ARG A C 1
ATOM 2288 O O . ARG A 1 280 ? -31.936 32.760 -13.284 1.00 79.38 280 ARG A O 1
ATOM 2295 N N . GLU A 1 281 ? -30.158 32.472 -14.627 1.00 79.50 281 GLU A N 1
ATOM 2296 C CA . GLU A 1 281 ? -30.269 33.753 -15.335 1.00 79.50 281 GLU A CA 1
ATOM 2297 C C . GLU A 1 281 ? -31.450 33.744 -16.307 1.00 79.50 281 GLU A C 1
ATOM 2299 O O . GLU A 1 281 ? -32.372 34.535 -16.111 1.00 79.50 281 GLU A O 1
ATOM 2304 N N . ASN A 1 282 ? -31.547 32.751 -17.195 1.00 81.31 282 ASN A N 1
ATOM 2305 C CA . ASN A 1 282 ? -32.698 32.582 -18.091 1.00 81.31 282 ASN A CA 1
ATOM 2306 C C . ASN A 1 282 ? -34.031 32.513 -17.309 1.00 81.31 282 ASN A C 1
ATOM 2308 O O . ASN A 1 282 ? -35.038 33.084 -17.722 1.00 81.31 282 ASN A O 1
ATOM 2312 N N . THR A 1 283 ? -34.045 31.856 -16.139 1.00 81.19 283 THR A N 1
ATOM 2313 C CA . THR A 1 283 ? -35.233 31.814 -15.260 1.00 81.19 283 THR A CA 1
ATOM 2314 C C . THR A 1 283 ? -35.575 33.195 -14.684 1.00 81.19 283 THR A C 1
ATOM 2316 O O . THR A 1 283 ? -36.748 33.544 -14.567 1.00 81.19 283 THR A O 1
ATOM 2319 N N . ARG A 1 284 ? -34.572 34.008 -14.319 1.00 83.19 284 ARG A N 1
ATOM 2320 C CA . ARG A 1 284 ? -34.779 35.385 -13.835 1.00 83.19 284 ARG A CA 1
ATOM 2321 C C . ARG A 1 284 ? -35.306 36.301 -14.936 1.00 83.19 284 ARG A C 1
ATOM 2323 O O . ARG A 1 284 ? -36.118 37.170 -14.633 1.00 83.19 284 ARG A O 1
ATOM 2330 N N . GLU A 1 285 ? -34.865 36.117 -16.175 1.00 83.38 285 GLU A N 1
ATOM 2331 C CA . GLU A 1 285 ? -35.304 36.918 -17.323 1.00 83.38 285 GLU A CA 1
ATOM 2332 C C . GLU A 1 285 ? -36.755 36.611 -17.694 1.00 83.38 285 GLU A C 1
ATOM 2334 O O . GLU A 1 285 ? -37.576 37.524 -17.655 1.00 83.38 285 GLU A O 1
ATOM 2339 N N . GLN A 1 286 ? -37.128 35.335 -17.824 1.00 81.81 286 GLN A N 1
ATOM 2340 C CA . GLN A 1 286 ? -38.528 34.929 -18.034 1.00 81.81 286 GLN A CA 1
ATOM 2341 C C . GLN A 1 286 ? -39.483 35.407 -16.920 1.00 81.81 286 GLN A C 1
ATOM 2343 O O . GLN A 1 286 ? -40.674 35.614 -17.155 1.00 81.81 286 GLN A O 1
ATOM 2348 N N . ILE A 1 287 ? -38.985 35.590 -15.690 1.00 85.69 287 ILE A N 1
ATOM 2349 C CA . ILE A 1 287 ? -39.754 36.176 -14.579 1.00 85.69 287 ILE A CA 1
ATOM 2350 C C . ILE A 1 287 ? -39.855 37.708 -14.696 1.00 85.69 287 ILE A C 1
ATOM 2352 O O . ILE A 1 287 ? -40.869 38.269 -14.278 1.00 85.69 287 ILE A O 1
ATOM 2356 N N . LYS A 1 288 ? -38.853 38.402 -15.256 1.00 85.62 288 LYS A N 1
ATOM 2357 C CA . LYS A 1 288 ? -38.936 39.844 -15.560 1.00 85.62 288 LYS A CA 1
ATOM 2358 C C . LYS A 1 288 ? -39.930 40.105 -16.693 1.00 85.62 288 LYS A C 1
ATOM 2360 O O . LYS A 1 288 ? -40.820 40.927 -16.501 1.00 85.62 288 LYS A O 1
ATOM 2365 N N . GLU A 1 289 ? -39.819 39.371 -17.799 1.00 82.44 289 GLU A N 1
ATOM 2366 C CA . GLU A 1 289 ? -40.680 39.495 -18.985 1.00 82.44 289 GLU A CA 1
ATOM 2367 C C . GLU A 1 289 ? -42.154 39.300 -18.612 1.00 82.44 289 GLU A C 1
ATOM 2369 O O . GLU A 1 289 ? -42.954 40.221 -18.747 1.00 82.44 289 GLU A O 1
ATOM 2374 N N . LYS A 1 290 ? -42.501 38.179 -17.962 1.00 81.75 290 LYS A N 1
ATOM 2375 C CA . LYS A 1 290 ? -43.880 37.921 -17.501 1.00 81.75 290 LYS A CA 1
ATOM 2376 C C . LYS A 1 290 ? -44.422 38.997 -16.551 1.00 81.75 290 LYS A C 1
ATOM 2378 O O . LYS A 1 290 ? -45.624 39.249 -16.535 1.00 81.75 290 LYS A O 1
ATOM 2383 N N . ARG A 1 291 ? -43.557 39.651 -15.764 1.00 80.38 291 ARG A N 1
ATOM 2384 C CA . ARG A 1 291 ? -43.930 40.790 -14.900 1.00 80.38 291 ARG A CA 1
ATOM 2385 C C . ARG A 1 291 ? -44.074 42.107 -15.666 1.00 80.38 291 ARG A C 1
ATOM 2387 O O . ARG A 1 291 ? -44.735 43.008 -15.155 1.00 80.38 291 ARG A O 1
ATOM 2394 N N . GLN A 1 292 ? -43.468 42.248 -16.842 1.00 77.25 292 GLN A N 1
ATOM 2395 C CA . GLN A 1 292 ? -43.687 43.375 -17.751 1.00 77.25 292 GLN A CA 1
ATOM 2396 C C . GLN A 1 292 ? -44.984 43.172 -18.545 1.00 77.25 292 GLN A C 1
ATOM 2398 O O . GLN A 1 292 ? -45.827 44.066 -18.518 1.00 77.25 292 GLN A O 1
ATOM 2403 N N . ASP A 1 293 ? -45.219 41.981 -19.102 1.00 76.62 293 ASP A N 1
ATOM 2404 C CA . ASP A 1 293 ? -46.463 41.623 -19.804 1.00 76.62 293 ASP A CA 1
ATOM 2405 C C . ASP A 1 293 ? -47.702 41.849 -18.922 1.00 76.62 293 ASP A C 1
ATOM 2407 O O . ASP A 1 293 ? -48.664 42.502 -19.327 1.00 76.62 293 ASP A O 1
ATOM 2411 N N . GLN A 1 294 ? -47.665 41.367 -17.673 1.00 73.44 294 GLN A N 1
ATOM 2412 C CA . GLN A 1 294 ? -48.748 41.564 -16.698 1.00 73.44 294 GLN A CA 1
ATOM 2413 C C . GLN A 1 294 ? -48.974 43.040 -16.331 1.00 73.44 294 GLN A C 1
ATOM 2415 O O . GLN A 1 294 ? -50.083 43.413 -15.962 1.00 73.44 294 GLN A O 1
ATOM 2420 N N . ARG A 1 295 ? -47.948 43.896 -16.442 1.00 72.06 295 ARG A N 1
ATOM 2421 C CA . ARG A 1 295 ? -48.057 45.351 -16.214 1.00 72.06 295 ARG A CA 1
ATOM 2422 C C . ARG A 1 295 ? -48.545 46.126 -17.437 1.00 72.06 295 ARG A C 1
ATOM 2424 O O . ARG A 1 295 ? -48.952 47.274 -17.276 1.00 72.06 295 ARG A O 1
ATOM 2431 N N . GLN A 1 296 ? -48.478 45.533 -18.627 1.00 69.81 296 GLN A N 1
ATOM 2432 C CA . GLN A 1 296 ? -49.063 46.087 -19.848 1.00 69.81 296 GLN A CA 1
ATOM 2433 C C . GLN A 1 296 ? -50.540 45.687 -19.950 1.00 69.81 296 GLN A C 1
ATOM 2435 O O . GLN A 1 296 ? -51.391 46.560 -20.048 1.00 69.81 296 GLN A O 1
ATOM 2440 N N . LYS A 1 297 ? -50.861 44.399 -19.763 1.00 71.00 297 LYS A N 1
ATOM 2441 C CA . LYS A 1 297 ? -52.243 43.870 -19.789 1.00 71.00 297 LYS A CA 1
ATOM 2442 C C . LYS A 1 297 ? -53.131 44.287 -18.607 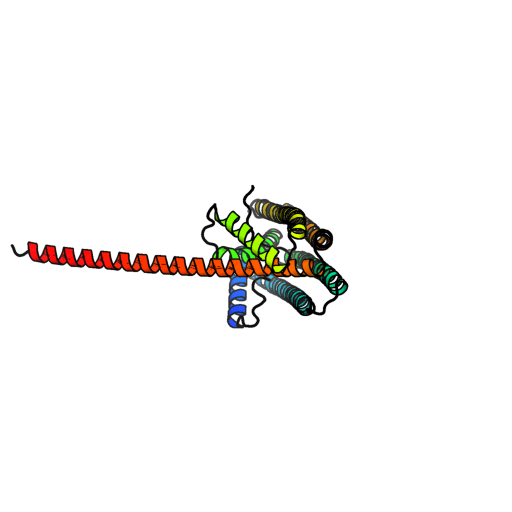1.00 71.00 297 LYS A C 1
ATOM 2444 O O . LYS A 1 297 ? -54.300 43.936 -18.575 1.00 71.00 297 LYS A O 1
ATOM 2449 N N . GLY A 1 298 ? -52.574 44.987 -17.618 1.00 59.94 298 GLY A N 1
ATOM 2450 C CA . GLY A 1 298 ? -53.307 45.607 -16.507 1.00 59.94 298 GLY A CA 1
ATOM 2451 C C . GLY A 1 298 ? -53.509 47.117 -16.680 1.00 59.94 298 GLY A C 1
ATOM 2452 O O . GLY A 1 298 ? -53.597 47.827 -15.678 1.00 59.94 298 GLY A O 1
ATOM 2453 N N . LYS A 1 299 ? -53.461 47.617 -17.922 1.00 58.12 299 LYS A N 1
ATOM 2454 C CA . LYS A 1 299 ? -53.651 49.031 -18.298 1.00 58.12 299 LYS A CA 1
ATOM 2455 C C . LYS A 1 299 ? -54.621 49.229 -19.475 1.00 58.12 299 LYS A C 1
ATOM 2457 O O . LYS A 1 299 ? -54.734 50.348 -19.972 1.00 58.12 299 LYS A O 1
ATOM 2462 N N . GLU A 1 300 ? -55.279 48.152 -19.888 1.00 50.38 300 GLU A N 1
ATOM 2463 C CA . GLU A 1 300 ? -56.430 48.114 -20.798 1.00 50.38 300 GLU A CA 1
ATOM 2464 C C . GLU A 1 300 ? -57.678 47.782 -19.963 1.00 50.38 300 GLU A C 1
ATOM 2466 O O . GLU A 1 300 ? -58.737 48.375 -20.254 1.00 50.38 300 GLU A O 1
#

Foldseek 3Di:
DDFDDDQDPCLLQFQLLPVPDPPCDPVNVVVLVVVLVVLLCVQLVADPQLCVLVPVLVVVLVVQSVVLSVQVVVLVVVPDPPDDLVNLVVSLQSVLVSSVSNLVSVVVSLVSSVVRGALLSSLSVSVSSVCSSRVVLVVLAPDDDPPVRVVLVVVLLVQLCVQLVADPQLSVLQVVLVVVLVVVVVVLVVVSVVLSVVQNDPPHDSVSSVVSVVVNSVSSVVVSVSSSCSLVSSCVRGGSSSSSSSVVSSSVSSSVVSVVSNVVVVVVVVVVVVVVVVVVVVVVVVVVVVVVVVVVVVVD

Radius of gyration: 25.07 Å; chains: 1; bounding box: 82×65×58 Å

Secondary structure (DSSP, 8-state):
--------S-TTTSSTTTS--TTS-HHHHHHHHHHHHHHHHHHHT--HHHHHHHHHHHHHHHHHHHHHHHHHHHHHHH--TT--HHHHHHHHHHHHHHHHHHHHHHHHHHHHHHTTS-HHHHHHHHHHHHHHHHHHHHTT-----TTHHHHHHHHHHHHHHHHHT--HHHHHHHHHHHHHHHHHHHHHHHHHHHHHHHHTSTT--HHHHHHHHHHHHHHHHHHHHHHHHHHHHHTTTS-HHHHHHHHHHHHHHHHHHHHHHHHHHHHHHHHHHHHHHHHHHHHHHHHHHHHHHHHHTT--